Protein AF-Q9R0X9-F1 (afdb_monomer_lite)

GO terms:
  GO:0061030 epithelial cell differentiation involved in mammary gland alveolus development (P, IMP)

Foldseek 3Di:
DVLVVLVVVLVVLVVLLCCLQVPVVVQLVVQCVVVLVVHDHSDDCLVSLVSLQVSLQVLVVSLVVLVVVVVVCVVPPDDDCVVVSSVVSNVSSVVSVVCSQVRQFAWPAFWRQDADAPDWIKTKTWRSNCLNQVCQVPFWKKFKAKAFPVLVVCVVVVNPCVPDTQFDKPQGIFTWDADPVSRITMTIGGGIGTHDGHDDDDDDDDDPVPTGMGIDMDIWTAGDVNPDID

InterPro domains:
  IPR001217 Transcription factor STAT [PTHR11801] (1-230)
  IPR008967 p53-like transcription factor, DNA-binding domain superfamily [SSF49417] (98-225)
  IPR012345 STAT transcription factor, DNA-binding, N-terminal [G3DSA:2.60.40.630] (106-230)
  IPR013800 STAT transcription factor, all-alpha domain [PF01017] (1-97)
  IPR013801 STAT transcription factor, DNA-binding [PF02864] (109-228)
  IPR015988 STAT transcription factor, coiled coil [SSF47655] (1-105)

pLDDT: mean 89.66, std 8.92, range [54.59, 97.5]

Radius of gyration: 21.03 Å; chains: 1; bounding box: 58×36×61 Å

Organism: Mus musculus (NCBI:txid10090)

Sequence (230 aa):
ELAEKHQKTLQLLRKQQTIILDDELIQWKRRQQLAGNGGPPEGSLDVLQSWCEKLAEIIWQNRQQIRRAEHLCQQLPIPGPVEEMLAEVNATITDIISALVTSTFIIEKQPPQVLKTQTKFAATVRLLVGGKLNVHMNPPQVKATIISEQQAKSLLKNENTRNECSGEILNNCCVMEYHQATGTLSAHFRNMSLKRITRADRRGAESVTEEKFTVLFESQFSVGSNELVF

Secondary structure (DSSP, 8-state):
-HHHHHHHHHHHHHHHHHIIIIIIHHHHHHHHHHHTTT------SHHHHHHHHHHHHHHHHHHHHHHHHHHHHHHS---STHHHHHHHHHHHHHHHHHHHHHHTEEEEEPPPSS--TT-EEEEEEEETTTTTTTGGGSPPEEEEEEEEHHHHHHHHTT-S-TT--SEEEES-EEE-EEETTTTEEEEEEEEEEEEEE--PPP-SS--TTT--EEEEEEE--EETTTTEE-

Structure (mmCIF, N/CA/C/O backbone):
data_AF-Q9R0X9-F1
#
_entry.id   AF-Q9R0X9-F1
#
loop_
_atom_site.group_PDB
_atom_site.id
_atom_site.type_symbol
_atom_site.label_atom_id
_atom_site.label_alt_id
_atom_site.label_comp_id
_atom_site.label_asym_id
_atom_site.label_entity_id
_atom_site.label_seq_id
_atom_site.pdbx_PDB_ins_code
_atom_site.Cartn_x
_atom_site.Cartn_y
_atom_site.Cartn_z
_atom_site.occupancy
_atom_site.B_iso_or_equiv
_atom_site.auth_seq_id
_atom_site.auth_comp_id
_atom_site.auth_asym_id
_atom_site.auth_atom_id
_atom_site.pdbx_PDB_model_num
ATOM 1 N N . GLU A 1 1 ? -15.138 -2.187 31.158 1.00 86.25 1 GLU A N 1
ATOM 2 C CA . GLU A 1 1 ? -15.869 -3.137 30.288 1.00 86.25 1 GLU A CA 1
ATOM 3 C C . GLU A 1 1 ? -15.815 -2.825 28.788 1.00 86.25 1 GLU A C 1
ATOM 5 O O . GLU A 1 1 ? -15.068 -3.504 28.095 1.00 86.25 1 GLU A O 1
ATOM 10 N N . LEU A 1 2 ? -16.556 -1.844 28.238 1.00 90.44 2 LEU A N 1
ATOM 11 C CA . LEU A 1 2 ? -16.582 -1.621 26.772 1.00 90.44 2 LEU A CA 1
ATOM 12 C C . LEU A 1 2 ? -15.192 -1.290 26.193 1.00 90.44 2 LEU A C 1
ATOM 14 O O . LEU A 1 2 ? -14.781 -1.890 25.201 1.00 90.44 2 LEU A O 1
ATOM 18 N N . ALA A 1 3 ? -14.441 -0.398 26.849 1.00 88.50 3 ALA A N 1
ATOM 19 C CA . ALA A 1 3 ? -13.071 -0.056 26.453 1.00 88.50 3 ALA A CA 1
ATOM 20 C C . ALA A 1 3 ? -12.134 -1.283 26.457 1.00 88.50 3 ALA A C 1
ATOM 22 O O . ALA A 1 3 ? -11.386 -1.496 25.507 1.00 88.50 3 ALA A O 1
ATOM 23 N N . GLU A 1 4 ? -12.239 -2.159 27.459 1.00 91.00 4 GLU A N 1
ATOM 24 C CA . GLU A 1 4 ? -11.450 -3.402 27.541 1.00 91.00 4 GLU A CA 1
ATOM 25 C C . GLU A 1 4 ? -11.822 -4.389 26.424 1.00 91.00 4 GLU A C 1
ATOM 27 O O . GLU A 1 4 ? -10.960 -5.069 25.863 1.00 91.00 4 GLU A O 1
ATOM 32 N N . LYS A 1 5 ? -13.110 -4.466 26.054 1.00 94.38 5 LYS A N 1
ATOM 33 C CA . LYS A 1 5 ? -13.556 -5.275 24.908 1.00 94.38 5 LYS A CA 1
ATOM 34 C C . LYS A 1 5 ? -12.986 -4.743 23.595 1.00 94.38 5 LYS A C 1
ATOM 36 O O . LYS A 1 5 ? -12.557 -5.553 22.767 1.00 94.38 5 LYS A O 1
ATOM 41 N N . HIS A 1 6 ? -12.925 -3.423 23.415 1.00 93.75 6 HIS A N 1
ATOM 42 C CA . HIS A 1 6 ? -12.238 -2.826 22.270 1.00 93.75 6 HIS A CA 1
ATOM 43 C C . HIS A 1 6 ? -10.747 -3.145 22.283 1.00 93.75 6 HIS A C 1
ATOM 45 O O . HIS A 1 6 ? -10.240 -3.615 21.271 1.00 93.75 6 HIS A O 1
ATOM 51 N N . GLN A 1 7 ? -10.063 -3.003 23.419 1.00 92.88 7 GLN A N 1
ATOM 52 C CA . GLN A 1 7 ? -8.638 -3.324 23.533 1.00 92.88 7 GLN A CA 1
ATOM 53 C C . GLN A 1 7 ? -8.350 -4.779 23.126 1.00 92.88 7 GLN A C 1
ATOM 55 O O . GLN A 1 7 ? -7.487 -5.033 22.285 1.00 92.88 7 GLN A O 1
ATOM 60 N N . LYS A 1 8 ? -9.138 -5.741 23.625 1.00 95.19 8 LYS A N 1
ATOM 61 C CA . LYS A 1 8 ? -9.019 -7.158 23.238 1.00 95.19 8 LYS A CA 1
ATOM 62 C C . LYS A 1 8 ? -9.288 -7.385 21.746 1.00 95.19 8 LYS A C 1
ATOM 64 O O . LYS A 1 8 ? -8.604 -8.182 21.106 1.00 95.19 8 LYS A O 1
ATOM 69 N N . THR A 1 9 ? -10.275 -6.690 21.184 1.00 96.00 9 THR A N 1
ATOM 70 C CA . THR A 1 9 ? -10.601 -6.781 19.753 1.00 96.00 9 THR A CA 1
ATOM 71 C C . THR A 1 9 ? -9.467 -6.216 18.896 1.00 96.00 9 THR A C 1
ATOM 73 O O . THR A 1 9 ? -9.057 -6.860 17.934 1.00 96.00 9 THR A O 1
ATOM 76 N N . LEU A 1 10 ? -8.895 -5.071 19.276 1.00 94.75 10 LEU A N 1
ATOM 77 C CA . LEU A 1 10 ? -7.760 -4.456 18.585 1.00 94.75 10 LEU A CA 1
ATOM 78 C C . LEU A 1 10 ? -6.503 -5.325 18.629 1.00 94.75 10 LEU A C 1
ATOM 80 O O . LEU A 1 10 ? -5.799 -5.411 17.629 1.00 94.75 10 LEU A O 1
ATOM 84 N N . GLN A 1 11 ? -6.239 -6.018 19.739 1.00 95.25 11 GLN A N 1
ATOM 85 C CA . GLN A 1 11 ? -5.130 -6.976 19.826 1.00 95.25 11 GLN A CA 1
ATOM 86 C C . GLN A 1 11 ? -5.281 -8.113 18.804 1.00 95.25 11 GLN A C 1
ATOM 88 O O . GLN A 1 11 ? -4.322 -8.463 18.113 1.00 95.25 11 GLN A O 1
ATOM 93 N N . LEU A 1 12 ? -6.490 -8.667 18.671 1.00 96.50 12 LEU A N 1
ATOM 94 C CA . LEU A 1 12 ? -6.781 -9.706 17.679 1.00 96.50 12 LEU A CA 1
ATOM 95 C C . LEU A 1 12 ? -6.709 -9.164 16.247 1.00 96.50 12 LEU A C 1
ATOM 97 O O . LEU A 1 12 ? -6.144 -9.826 15.378 1.00 96.50 12 LEU A O 1
ATOM 101 N N . LEU A 1 13 ? -7.222 -7.954 16.008 1.00 95.44 13 LEU A N 1
ATOM 102 C CA . LEU A 1 13 ? -7.136 -7.293 14.704 1.00 95.44 13 LEU A CA 1
ATOM 103 C C . LEU A 1 13 ? -5.689 -7.023 14.302 1.00 95.44 13 LEU A C 1
ATOM 105 O O . LEU A 1 13 ? -5.325 -7.327 13.172 1.00 95.44 13 LEU A O 1
ATOM 109 N N . ARG A 1 14 ? -4.850 -6.535 15.222 1.00 95.50 14 ARG A N 1
ATOM 110 C CA . ARG A 1 14 ? -3.419 -6.321 14.976 1.00 95.50 14 ARG A CA 1
ATOM 111 C C . ARG A 1 14 ? -2.726 -7.634 14.619 1.00 95.50 14 ARG A C 1
ATOM 113 O O . ARG A 1 14 ? -2.000 -7.679 13.635 1.00 95.50 14 ARG A O 1
ATOM 120 N N . LYS A 1 15 ? -3.009 -8.721 15.346 1.00 95.94 15 LYS A N 1
ATOM 121 C CA . LYS A 1 15 ? -2.474 -10.050 15.011 1.00 95.94 15 LYS A CA 1
ATOM 122 C C . LYS A 1 15 ? -2.890 -10.494 13.604 1.00 95.94 15 LYS A C 1
ATOM 124 O O . LYS A 1 15 ? -2.054 -10.969 12.843 1.00 95.94 15 LYS A O 1
ATOM 129 N N . GLN A 1 16 ? -4.165 -10.334 13.255 1.00 95.81 16 GLN A N 1
ATOM 130 C CA . GLN A 1 16 ? -4.670 -10.710 11.935 1.00 95.81 16 GLN A CA 1
ATOM 131 C C . GLN A 1 16 ? -4.085 -9.831 10.819 1.00 95.81 16 GLN A C 1
ATOM 133 O O . GLN A 1 16 ? -3.781 -10.328 9.737 1.00 95.81 16 GLN A O 1
ATOM 138 N N . GLN A 1 17 ? -3.906 -8.538 11.086 1.00 95.56 17 GLN A N 1
ATOM 139 C CA . GLN A 1 17 ? -3.270 -7.594 10.178 1.00 95.56 17 GLN A CA 1
ATOM 140 C C . GLN A 1 17 ? -1.812 -7.969 9.913 1.00 95.56 17 GLN A C 1
ATOM 142 O O . GLN A 1 17 ? -1.420 -7.980 8.753 1.00 95.56 17 GLN A O 1
ATOM 147 N N . THR A 1 18 ? -1.039 -8.324 10.943 1.00 95.44 18 THR A N 1
ATOM 148 C CA . THR A 1 18 ? 0.341 -8.813 10.788 1.00 95.44 18 THR A CA 1
ATOM 149 C C . THR A 1 18 ? 0.393 -10.039 9.880 1.00 95.44 18 THR A C 1
ATOM 151 O O . THR A 1 18 ? 1.151 -10.043 8.923 1.00 95.44 18 THR A O 1
ATOM 154 N N . ILE A 1 19 ? -0.473 -11.036 10.087 1.00 96.62 19 ILE A N 1
ATOM 155 C CA . ILE A 1 19 ? -0.508 -12.228 9.217 1.00 96.62 19 ILE A CA 1
ATOM 156 C C . ILE A 1 19 ? -0.795 -11.838 7.756 1.00 96.62 19 ILE A C 1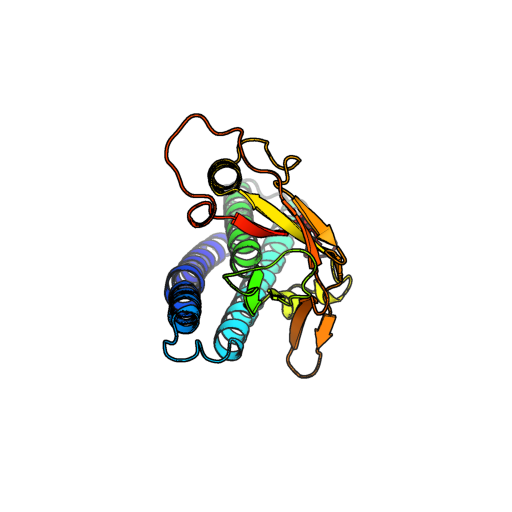
ATOM 158 O O . ILE A 1 19 ? -0.132 -12.296 6.830 1.00 96.62 19 ILE A O 1
ATOM 162 N N . ILE A 1 20 ? -1.775 -10.962 7.517 1.00 96.00 20 ILE A N 1
ATOM 163 C CA . ILE A 1 20 ? -2.153 -10.587 6.147 1.00 96.00 20 ILE A CA 1
ATOM 164 C C . ILE A 1 20 ? -1.086 -9.710 5.472 1.00 96.00 20 ILE A C 1
ATOM 166 O O . ILE A 1 20 ? -0.796 -9.901 4.291 1.00 96.00 20 ILE A O 1
ATOM 170 N N . LEU A 1 21 ? -0.517 -8.735 6.184 1.00 95.38 21 LEU A N 1
ATOM 171 C CA . LEU A 1 21 ? 0.402 -7.751 5.606 1.00 95.38 21 LEU A CA 1
ATOM 172 C C . LEU A 1 21 ? 1.859 -8.217 5.597 1.00 95.38 21 LEU A C 1
ATOM 174 O O . LEU A 1 21 ? 2.548 -7.981 4.605 1.00 95.38 21 LEU A O 1
ATOM 178 N N . ASP A 1 22 ? 2.312 -8.880 6.658 1.00 94.56 22 ASP A N 1
ATOM 179 C CA . ASP A 1 22 ? 3.723 -9.225 6.851 1.00 94.56 22 ASP A CA 1
ATOM 180 C C . ASP A 1 22 ? 4.046 -10.647 6.371 1.00 94.56 22 ASP A C 1
ATOM 182 O O . ASP A 1 22 ? 5.181 -10.897 5.966 1.00 94.56 22 ASP A O 1
ATOM 186 N N . ASP A 1 23 ? 3.055 -11.548 6.304 1.00 94.69 23 ASP A N 1
ATOM 187 C CA . ASP A 1 23 ? 3.236 -12.884 5.722 1.00 94.69 23 ASP A CA 1
ATOM 188 C C . ASP A 1 23 ? 2.655 -12.954 4.303 1.00 94.69 23 ASP A C 1
ATOM 190 O O . ASP A 1 23 ? 3.396 -13.029 3.322 1.00 94.69 23 ASP A O 1
ATOM 194 N N . GLU A 1 24 ? 1.329 -12.898 4.159 1.00 96.56 24 GLU A N 1
ATOM 195 C CA . GLU A 1 24 ? 0.645 -13.203 2.891 1.00 96.56 24 GLU A CA 1
ATOM 196 C C . GLU A 1 24 ? 0.969 -12.194 1.777 1.00 96.56 24 GLU A C 1
ATOM 198 O O . GLU A 1 24 ? 1.308 -12.564 0.644 1.00 96.56 24 GLU A O 1
ATOM 203 N N . LEU A 1 25 ? 0.925 -10.897 2.093 1.00 96.25 25 LEU A N 1
ATOM 204 C CA . LEU A 1 25 ? 1.258 -9.849 1.133 1.00 96.25 25 LEU A CA 1
ATOM 205 C C . LEU A 1 25 ? 2.754 -9.851 0.781 1.00 96.25 25 LEU A C 1
ATOM 207 O O . LEU A 1 25 ? 3.105 -9.639 -0.384 1.00 96.25 25 LEU A O 1
ATOM 211 N N . ILE A 1 26 ? 3.645 -10.128 1.738 1.00 96.25 26 ILE A N 1
ATOM 212 C CA . ILE A 1 26 ? 5.085 -10.257 1.466 1.00 96.25 26 ILE A CA 1
ATOM 213 C C . ILE A 1 26 ? 5.367 -11.475 0.587 1.00 96.25 26 ILE A C 1
ATOM 215 O O . ILE A 1 26 ? 6.142 -11.373 -0.367 1.00 96.25 26 ILE A O 1
ATOM 219 N N . GLN A 1 27 ? 4.700 -12.604 0.829 1.00 96.50 27 GLN A N 1
ATOM 220 C CA . GLN A 1 27 ? 4.798 -13.786 -0.027 1.00 96.50 27 GLN A CA 1
ATOM 221 C C . GLN A 1 27 ? 4.317 -13.498 -1.452 1.00 96.50 27 GLN A C 1
ATOM 223 O O . GLN A 1 27 ? 4.956 -13.924 -2.417 1.00 96.50 27 GLN A O 1
ATOM 228 N N . TRP A 1 28 ? 3.219 -12.755 -1.621 1.00 96.88 28 TRP A N 1
ATOM 229 C CA . TRP A 1 28 ? 2.768 -12.320 -2.946 1.00 96.88 28 TRP A CA 1
ATOM 230 C C . TRP A 1 28 ? 3.795 -11.402 -3.630 1.00 96.88 28 TRP A C 1
ATOM 232 O O . TRP A 1 28 ? 4.190 -11.672 -4.766 1.00 96.88 28 TRP A O 1
ATOM 242 N N . LYS A 1 29 ? 4.337 -10.399 -2.922 1.00 96.25 29 LYS A N 1
ATOM 243 C CA . LYS A 1 29 ? 5.408 -9.522 -3.443 1.00 96.25 29 LYS A CA 1
ATOM 244 C C . LYS A 1 29 ? 6.659 -10.317 -3.834 1.00 96.25 29 LYS A C 1
ATOM 246 O O . LYS A 1 29 ? 7.278 -10.045 -4.862 1.00 96.25 29 LYS A O 1
ATOM 251 N N . ARG A 1 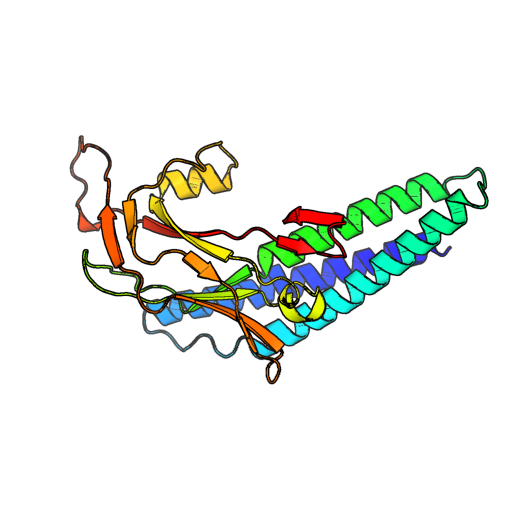30 ? 7.023 -11.339 -3.052 1.00 96.38 30 ARG A N 1
ATOM 252 C CA . ARG A 1 30 ? 8.150 -12.228 -3.362 1.00 96.38 30 ARG A CA 1
ATOM 253 C C . ARG A 1 30 ? 7.890 -13.056 -4.618 1.00 96.38 30 ARG A C 1
ATOM 255 O O . ARG A 1 30 ? 8.801 -13.200 -5.431 1.00 96.38 30 ARG A O 1
ATOM 262 N N . ARG A 1 31 ? 6.670 -13.565 -4.812 1.00 96.38 31 ARG A N 1
ATOM 263 C CA . ARG A 1 31 ? 6.285 -14.249 -6.057 1.00 96.38 31 ARG A CA 1
ATOM 264 C C . ARG A 1 31 ? 6.376 -13.312 -7.262 1.00 96.38 31 ARG A C 1
ATOM 266 O O . ARG A 1 31 ? 6.991 -13.699 -8.248 1.00 96.38 31 ARG A O 1
ATOM 273 N N . GLN A 1 32 ? 5.896 -12.070 -7.149 1.00 96.38 32 GLN A N 1
ATOM 274 C CA . GLN A 1 32 ? 6.029 -11.053 -8.204 1.00 96.38 32 GLN A CA 1
ATOM 275 C C . GLN A 1 32 ? 7.502 -10.777 -8.554 1.00 96.38 32 GLN A C 1
ATOM 277 O O . GLN A 1 32 ? 7.871 -10.690 -9.725 1.00 96.38 32 GLN A O 1
ATOM 282 N N . GLN A 1 33 ? 8.378 -10.703 -7.548 1.00 94.81 33 GLN A N 1
ATOM 283 C CA . GLN A 1 33 ? 9.815 -10.541 -7.771 1.00 94.81 33 GLN A CA 1
ATOM 284 C C . GLN A 1 33 ? 10.423 -11.727 -8.540 1.00 94.81 33 GLN A C 1
ATOM 286 O O . GLN A 1 33 ? 11.240 -11.520 -9.435 1.00 94.81 33 GLN A O 1
ATOM 291 N N . LEU A 1 34 ? 10.037 -12.962 -8.203 1.00 95.69 34 LEU A N 1
ATOM 292 C CA . LEU A 1 34 ? 10.512 -14.167 -8.891 1.00 95.69 34 LEU A CA 1
ATOM 293 C C . LEU A 1 34 ? 9.940 -14.286 -10.311 1.00 95.69 34 LEU A C 1
ATOM 295 O O . LEU A 1 34 ? 10.668 -14.697 -11.214 1.00 95.69 34 LEU A O 1
ATOM 299 N N . ALA A 1 35 ? 8.686 -13.880 -10.530 1.00 94.62 35 ALA A N 1
ATOM 300 C CA . ALA A 1 35 ? 8.066 -13.808 -11.854 1.00 94.62 35 ALA A CA 1
ATOM 301 C C . ALA A 1 35 ? 8.842 -12.868 -12.793 1.00 94.62 35 ALA A C 1
ATOM 303 O O . ALA A 1 35 ? 9.043 -13.187 -13.963 1.00 94.62 35 ALA A O 1
ATOM 304 N N . GLY A 1 36 ? 9.388 -11.766 -12.260 1.00 91.25 36 GLY A N 1
ATOM 305 C CA . GLY A 1 36 ? 10.291 -10.872 -12.995 1.00 91.25 36 GLY A CA 1
ATOM 306 C C . GLY A 1 36 ? 11.561 -11.552 -13.529 1.00 91.25 36 GLY A C 1
ATOM 307 O O . GLY A 1 36 ? 12.110 -11.108 -14.532 1.00 91.25 36 GLY A O 1
ATOM 308 N N . ASN A 1 37 ? 11.981 -12.663 -12.916 1.00 93.62 37 ASN A N 1
ATOM 309 C CA . ASN A 1 37 ? 13.120 -13.479 -13.350 1.00 93.62 37 ASN A CA 1
ATOM 310 C C . ASN A 1 37 ? 12.697 -14.693 -14.206 1.00 93.62 37 ASN A C 1
ATOM 312 O O . ASN A 1 37 ? 13.494 -15.609 -14.401 1.00 93.62 37 ASN A O 1
ATOM 316 N N . GLY A 1 38 ? 11.446 -14.742 -14.679 1.00 93.19 38 GLY A N 1
ATOM 317 C CA . GLY A 1 38 ? 10.896 -15.878 -15.429 1.00 93.19 38 GLY A CA 1
ATOM 318 C C . GLY A 1 38 ? 10.340 -17.010 -14.558 1.00 93.19 38 GLY A C 1
ATOM 319 O O . GLY A 1 38 ? 10.107 -18.107 -15.060 1.00 93.19 38 GLY A O 1
ATOM 320 N N . GLY A 1 39 ? 10.139 -16.767 -13.259 1.00 94.00 39 GLY A N 1
ATOM 321 C CA . GLY A 1 39 ? 9.433 -17.681 -12.363 1.00 94.00 39 GLY A CA 1
ATOM 322 C C . GLY A 1 39 ? 7.925 -17.778 -12.657 1.00 94.00 39 GLY A C 1
ATOM 323 O O . GLY A 1 39 ? 7.421 -17.143 -13.586 1.00 94.00 39 GLY A O 1
ATOM 324 N N . PRO A 1 40 ? 7.176 -18.561 -11.862 1.00 94.69 40 PRO A N 1
ATOM 325 C CA . PRO A 1 40 ? 5.730 -18.660 -12.020 1.00 94.69 40 PRO A CA 1
ATOM 326 C C . PRO A 1 40 ? 5.049 -17.303 -11.754 1.00 94.69 40 PRO A C 1
ATOM 328 O O . PRO A 1 40 ? 5.532 -16.550 -10.903 1.00 94.69 40 PRO A O 1
ATOM 331 N N . PRO A 1 41 ? 3.918 -17.003 -12.421 1.00 90.69 41 PRO A N 1
ATOM 332 C CA . PRO A 1 41 ? 3.148 -15.788 -12.162 1.00 90.69 41 PRO A CA 1
ATOM 333 C C . PRO A 1 41 ? 2.719 -15.662 -10.694 1.00 90.69 41 PRO A C 1
ATOM 335 O O . PRO A 1 41 ? 2.405 -16.652 -10.031 1.00 90.69 41 PRO A O 1
ATOM 338 N N . GLU A 1 42 ? 2.642 -14.429 -10.201 1.00 89.25 42 GLU A N 1
ATOM 339 C CA . GLU A 1 42 ? 2.296 -14.083 -8.818 1.00 89.25 42 GLU A CA 1
ATOM 340 C C . GLU A 1 42 ? 0.872 -14.478 -8.399 1.00 89.25 42 GLU A C 1
ATOM 342 O O . GLU A 1 42 ? 0.609 -14.702 -7.213 1.00 89.25 42 GLU A O 1
ATOM 347 N N . GLY A 1 43 ? -0.028 -14.633 -9.373 1.00 91.25 43 GLY A N 1
ATOM 348 C CA . GLY A 1 43 ? -1.446 -14.910 -9.159 1.00 91.25 43 GLY A CA 1
ATOM 349 C C . GLY A 1 43 ? -2.266 -13.649 -8.869 1.00 91.25 43 GLY A C 1
ATOM 350 O O . GLY A 1 43 ? -1.728 -12.551 -8.727 1.00 91.25 43 GLY A O 1
ATOM 351 N N . SER A 1 44 ? -3.591 -13.809 -8.796 1.00 91.69 44 SER A N 1
ATOM 352 C CA . SER A 1 44 ? -4.507 -12.681 -8.579 1.00 91.69 44 SER A CA 1
ATOM 353 C C . SER A 1 44 ? -4.389 -12.091 -7.166 1.00 91.69 44 SER A C 1
ATOM 355 O O . SER A 1 44 ? -4.278 -12.820 -6.178 1.00 91.69 44 SER A O 1
ATOM 357 N N . LEU A 1 45 ? -4.488 -10.760 -7.081 1.00 94.19 45 LEU A N 1
ATOM 358 C CA . LEU A 1 45 ? -4.604 -10.000 -5.835 1.00 94.19 45 LEU A CA 1
ATOM 359 C C . LEU A 1 45 ? -6.008 -10.044 -5.217 1.00 94.19 45 LEU A C 1
ATOM 361 O O . LEU A 1 45 ? -6.177 -9.563 -4.102 1.00 94.19 45 LEU A O 1
ATOM 365 N N . ASP A 1 46 ? -7.015 -10.599 -5.892 1.00 93.31 46 ASP A N 1
ATOM 366 C CA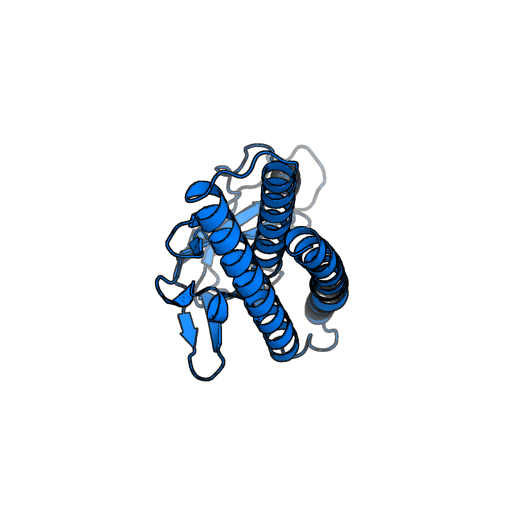 . ASP A 1 46 ? -8.417 -10.465 -5.466 1.00 93.31 46 ASP A CA 1
ATOM 367 C C . ASP A 1 46 ? -8.694 -11.111 -4.100 1.00 93.31 46 ASP A C 1
ATOM 369 O O . ASP A 1 46 ? -9.465 -10.581 -3.299 1.00 93.31 46 ASP A O 1
ATOM 373 N N . VAL A 1 47 ? -8.010 -12.217 -3.784 1.00 94.69 47 VAL A N 1
ATOM 374 C CA . VAL A 1 47 ? -8.107 -12.858 -2.463 1.00 94.69 47 VAL A CA 1
ATOM 375 C C . VAL A 1 47 ? -7.542 -11.938 -1.378 1.00 94.69 47 VAL A C 1
ATOM 377 O O . VAL A 1 47 ? -8.232 -11.668 -0.393 1.00 94.69 47 VAL A O 1
ATOM 380 N N . LEU A 1 48 ? -6.337 -11.396 -1.588 1.00 95.69 48 LEU A N 1
ATOM 381 C CA . LEU A 1 48 ? -5.707 -10.436 -0.676 1.00 95.69 48 LEU A CA 1
ATOM 382 C C . LEU A 1 48 ? -6.546 -9.165 -0.533 1.00 95.69 48 LEU A C 1
ATOM 384 O O . LEU A 1 48 ? -6.740 -8.692 0.584 1.00 95.69 48 LEU A O 1
ATOM 388 N N . GLN A 1 49 ? -7.105 -8.652 -1.632 1.00 94.81 49 GLN A N 1
ATOM 389 C CA . GLN A 1 49 ? -8.024 -7.520 -1.587 1.00 94.81 49 GLN A CA 1
ATOM 390 C C . GLN A 1 49 ? -9.223 -7.835 -0.699 1.00 94.81 49 GLN A C 1
ATOM 392 O O . GLN A 1 49 ? -9.520 -7.053 0.196 1.00 94.81 49 GLN A O 1
ATOM 397 N N . SER A 1 50 ? -9.868 -8.991 -0.874 1.00 95.75 50 SER A N 1
ATOM 398 C CA . SER A 1 50 ? -11.025 -9.357 -0.052 1.00 95.75 50 SER A CA 1
ATOM 399 C C . SER A 1 50 ? -10.690 -9.412 1.446 1.00 95.75 50 SER A C 1
ATOM 401 O O . SER A 1 50 ? -11.511 -9.039 2.287 1.00 95.75 50 SER A O 1
ATOM 403 N N . TRP A 1 51 ? -9.475 -9.842 1.801 1.00 96.19 51 TRP A N 1
ATOM 404 C CA . TRP A 1 51 ? -8.998 -9.866 3.182 1.00 96.19 51 TRP A CA 1
ATOM 405 C C . TRP A 1 51 ? -8.716 -8.459 3.713 1.00 96.19 51 TRP A C 1
ATOM 407 O O . TRP A 1 51 ? -9.172 -8.122 4.806 1.00 96.19 51 TRP A O 1
ATOM 417 N N . CYS A 1 52 ? -8.026 -7.621 2.935 1.00 96.19 52 CYS A N 1
ATOM 418 C CA . CYS A 1 52 ? -7.747 -6.229 3.284 1.00 96.19 52 CYS A CA 1
ATOM 419 C C . CYS A 1 52 ? -9.030 -5.394 3.407 1.00 96.19 52 CYS A C 1
ATOM 421 O O . CYS A 1 52 ? -9.146 -4.601 4.335 1.00 96.19 52 CYS A O 1
ATOM 423 N N . GLU A 1 53 ? -10.010 -5.592 2.526 1.00 94.38 53 GLU A N 1
ATOM 424 C CA . GLU A 1 53 ? -11.314 -4.927 2.579 1.00 94.38 53 GLU A CA 1
ATOM 425 C C . GLU A 1 53 ? -12.104 -5.317 3.828 1.00 94.38 53 GLU A C 1
ATOM 427 O O . GLU A 1 53 ? -12.622 -4.440 4.519 1.00 94.38 53 GLU A O 1
ATOM 432 N N . LYS A 1 54 ? -12.163 -6.614 4.159 1.00 95.50 54 LYS A N 1
ATOM 433 C CA . LYS A 1 54 ? -12.814 -7.086 5.392 1.00 95.50 54 LYS A CA 1
ATOM 434 C C . LYS A 1 54 ? -12.118 -6.549 6.640 1.00 95.50 54 LYS A C 1
ATOM 436 O O . LYS A 1 54 ? -12.793 -6.121 7.572 1.00 95.50 54 LYS A O 1
ATOM 441 N N . LEU A 1 55 ? -10.782 -6.539 6.657 1.00 95.38 55 LEU A N 1
ATOM 442 C CA . LEU A 1 55 ? -10.016 -5.922 7.741 1.00 95.38 55 LEU A CA 1
ATOM 443 C C . LEU A 1 55 ? -10.333 -4.431 7.867 1.00 95.38 55 LEU A C 1
ATOM 445 O O . LEU A 1 55 ? -10.653 -3.976 8.962 1.00 95.38 55 LEU A O 1
ATOM 449 N N . ALA A 1 56 ? -10.282 -3.686 6.760 1.00 94.62 56 ALA A N 1
ATOM 450 C CA . ALA A 1 56 ? -10.572 -2.257 6.736 1.00 94.62 56 ALA A CA 1
ATOM 451 C C . ALA A 1 56 ? -11.986 -1.965 7.251 1.00 94.62 56 ALA A C 1
ATOM 453 O O . ALA A 1 56 ? -12.160 -1.064 8.064 1.00 94.62 56 ALA A O 1
ATOM 454 N N . GLU A 1 57 ? -12.978 -2.756 6.839 1.00 94.12 57 GLU A N 1
ATOM 455 C CA . GLU A 1 57 ? -14.361 -2.623 7.295 1.00 94.12 57 GLU A CA 1
ATOM 456 C C . GLU A 1 57 ? -14.490 -2.832 8.813 1.00 94.12 57 GLU A C 1
ATOM 458 O O . GLU A 1 57 ? -15.057 -1.981 9.500 1.00 94.12 57 GLU A O 1
ATOM 463 N N . ILE A 1 58 ? -13.907 -3.904 9.361 1.00 95.44 58 ILE A N 1
ATOM 464 C CA . ILE A 1 58 ? -13.978 -4.196 10.803 1.00 95.44 58 ILE A CA 1
ATOM 465 C C . ILE A 1 58 ? -13.217 -3.144 11.622 1.00 95.44 58 ILE A C 1
ATOM 467 O O . ILE A 1 58 ? -13.707 -2.688 12.660 1.00 95.44 58 ILE A O 1
ATOM 471 N N . ILE A 1 59 ? -12.029 -2.735 11.169 1.00 94.38 59 ILE A N 1
ATOM 472 C CA . ILE A 1 59 ? -11.230 -1.688 11.819 1.00 94.38 59 ILE A CA 1
ATOM 473 C C . ILE A 1 59 ? -12.004 -0.365 11.810 1.00 94.38 59 ILE A C 1
ATOM 475 O O . ILE A 1 59 ? -12.114 0.297 12.842 1.00 94.38 59 ILE A O 1
ATOM 479 N N . TRP A 1 60 ? -12.601 0.006 10.677 1.00 92.56 60 TRP A N 1
ATOM 480 C CA . TRP A 1 60 ? -13.344 1.256 10.557 1.00 92.56 60 TRP A CA 1
ATOM 481 C C . TRP A 1 60 ? -14.600 1.277 11.436 1.00 92.56 60 TRP A C 1
ATOM 483 O O . TRP A 1 60 ? -14.863 2.268 12.119 1.00 92.56 60 TRP A O 1
ATOM 493 N N . GLN A 1 61 ? -15.336 0.165 11.502 1.00 93.94 61 GLN A N 1
ATOM 494 C CA . GLN A 1 61 ? -16.473 0.016 12.414 1.00 93.94 61 GLN A CA 1
ATOM 495 C C . GLN A 1 61 ? -16.053 0.171 13.881 1.00 93.94 61 GLN A C 1
ATOM 497 O O . GLN A 1 61 ? -16.716 0.884 14.636 1.00 93.94 61 GLN A O 1
ATOM 502 N N . ASN A 1 62 ? -14.931 -0.434 14.287 1.00 94.81 62 ASN A N 1
ATOM 503 C CA . ASN A 1 62 ? -14.402 -0.265 15.642 1.00 94.81 62 ASN A CA 1
ATOM 504 C C . ASN A 1 62 ? -14.029 1.199 15.917 1.00 94.81 62 ASN A C 1
ATOM 506 O O . ASN A 1 62 ? -14.362 1.714 16.982 1.00 94.81 62 ASN A O 1
ATOM 510 N N . ARG A 1 63 ? -13.426 1.904 14.949 1.00 93.19 63 ARG A N 1
ATOM 511 C CA . ARG A 1 63 ? -13.107 3.336 15.086 1.00 93.19 63 ARG A CA 1
ATOM 512 C C . ARG A 1 63 ? -14.358 4.165 15.332 1.00 93.19 63 ARG A C 1
ATOM 514 O O . ARG A 1 63 ? -14.371 4.993 16.237 1.00 93.19 63 ARG A O 1
ATOM 521 N N . GLN A 1 64 ? -15.418 3.927 14.563 1.00 92.62 64 GLN A N 1
ATOM 522 C CA . GLN A 1 64 ? -16.689 4.627 14.745 1.00 92.62 64 GLN A CA 1
ATOM 523 C C . GLN A 1 64 ? -17.314 4.341 16.115 1.00 92.62 64 GLN A C 1
ATOM 525 O O . GLN A 1 64 ? -17.858 5.249 16.739 1.00 92.62 64 GLN A O 1
ATOM 530 N N . GLN A 1 65 ? -17.223 3.105 16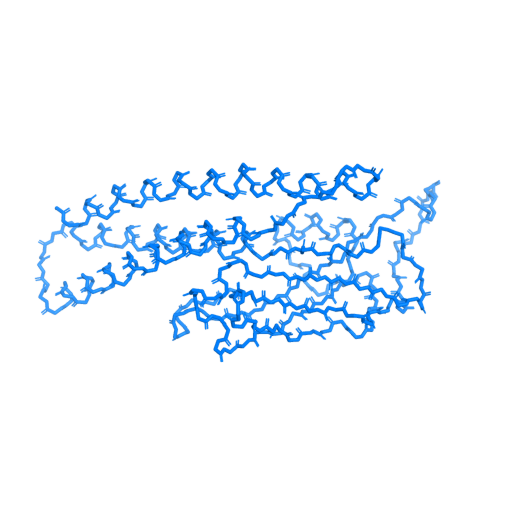.611 1.00 93.88 65 GLN A N 1
ATOM 531 C CA . GLN A 1 65 ? -17.704 2.750 17.950 1.00 93.88 65 GLN A CA 1
ATOM 532 C C . GLN A 1 65 ? -16.915 3.477 19.048 1.00 93.88 65 GLN A C 1
ATOM 534 O O . GLN A 1 65 ? -17.531 4.079 19.927 1.00 93.88 65 GLN A O 1
ATOM 539 N N . ILE A 1 66 ? -15.581 3.511 18.948 1.00 92.69 66 ILE A N 1
ATOM 540 C CA . ILE A 1 66 ? -14.707 4.238 19.883 1.00 92.69 66 ILE A CA 1
ATOM 541 C C . ILE A 1 66 ? -15.026 5.738 19.862 1.00 92.69 66 ILE A C 1
ATOM 543 O O . ILE A 1 66 ? -15.258 6.321 20.914 1.00 92.69 66 ILE A O 1
ATOM 547 N N . ARG A 1 67 ? -15.150 6.353 18.677 1.00 91.12 67 ARG A N 1
ATOM 548 C CA . ARG A 1 67 ? -15.543 7.769 18.529 1.00 91.12 67 ARG A CA 1
ATOM 549 C C . ARG A 1 67 ? -16.894 8.082 19.171 1.00 91.12 67 ARG A C 1
ATOM 551 O O . ARG A 1 67 ? -17.061 9.125 19.797 1.00 91.12 67 ARG A O 1
ATOM 558 N N . ARG A 1 68 ? -17.876 7.187 19.026 1.00 92.44 68 ARG A N 1
ATOM 559 C CA . ARG A 1 68 ? -19.189 7.349 19.670 1.00 92.44 68 ARG A CA 1
ATOM 560 C C . ARG A 1 68 ? -19.084 7.240 21.190 1.00 92.44 68 ARG A C 1
ATOM 562 O O . ARG A 1 68 ? -19.756 8.001 21.878 1.00 92.44 68 ARG A O 1
ATOM 569 N N . ALA A 1 69 ? -18.242 6.343 21.703 1.00 91.31 69 ALA A N 1
ATOM 570 C CA . ALA A 1 69 ? -17.968 6.248 23.134 1.00 91.31 69 ALA A CA 1
ATOM 571 C C . ALA A 1 69 ? -17.283 7.520 23.666 1.00 91.31 69 ALA A C 1
ATOM 573 O O . ALA A 1 69 ? -17.742 8.065 24.664 1.00 91.31 69 ALA A O 1
ATOM 574 N N . GLU A 1 70 ? -16.274 8.050 22.961 1.00 89.50 70 GLU A N 1
ATOM 575 C CA . GLU A 1 70 ? -15.633 9.335 23.291 1.00 89.50 70 GLU A CA 1
ATOM 576 C C . GLU A 1 70 ? -16.662 10.471 23.364 1.00 89.50 70 GLU A C 1
ATOM 578 O O . GLU A 1 70 ? -16.690 11.228 24.332 1.00 89.50 70 GLU A O 1
ATOM 583 N N . HIS A 1 71 ? -17.552 10.565 22.372 1.00 91.06 71 HIS A N 1
ATOM 584 C CA . HIS A 1 71 ? -18.586 11.597 22.344 1.00 91.06 71 HIS A CA 1
ATOM 585 C C . HIS A 1 71 ? -19.558 11.496 23.531 1.00 91.06 71 HIS A C 1
ATOM 587 O O . HIS A 1 71 ? -19.913 12.512 24.124 1.00 91.06 71 HIS A O 1
ATOM 593 N N . LEU A 1 72 ? -19.968 10.282 23.910 1.00 90.56 72 LEU A N 1
ATOM 594 C CA . LEU A 1 72 ? -20.837 10.063 25.070 1.00 90.56 72 LEU A CA 1
ATOM 595 C C . LEU A 1 72 ? -20.142 10.436 26.386 1.00 90.56 72 LEU A C 1
ATOM 597 O O . LEU A 1 72 ? -20.761 11.077 27.233 1.00 90.56 72 LEU A O 1
ATOM 601 N N . CYS A 1 73 ? -18.860 10.096 26.539 1.00 87.94 73 CYS A N 1
ATOM 602 C CA . CYS A 1 73 ? -18.066 10.494 27.704 1.00 87.94 73 CYS A CA 1
ATOM 603 C C . CYS A 1 73 ? -17.899 12.019 27.802 1.00 87.94 73 CYS A C 1
ATOM 605 O O . CYS A 1 73 ? -17.913 12.559 28.901 1.00 87.94 73 CYS A O 1
ATOM 607 N N . GLN A 1 74 ? -17.808 12.732 26.675 1.00 87.44 74 GLN A N 1
ATOM 608 C CA . GLN A 1 74 ? -17.773 14.201 26.674 1.00 87.44 74 GLN A CA 1
ATOM 609 C C . GLN A 1 74 ? -19.115 14.827 27.080 1.00 87.44 74 GLN A C 1
ATOM 611 O O . GLN A 1 74 ? -19.133 15.859 27.747 1.00 87.44 74 GLN A O 1
ATOM 616 N N . GLN A 1 75 ? -20.239 14.223 26.681 1.00 91.44 75 GLN A N 1
ATOM 617 C CA . GLN A 1 75 ? -21.576 14.700 27.059 1.00 91.44 75 GLN A CA 1
ATOM 618 C C . GLN A 1 75 ? -21.897 14.449 28.537 1.00 91.44 75 GLN A C 1
ATOM 620 O O . GLN A 1 75 ? -22.605 15.241 29.158 1.00 91.44 75 GLN A O 1
ATOM 625 N N . LEU A 1 76 ? -21.387 13.350 29.096 1.00 88.75 76 LEU A N 1
ATOM 626 C CA . LEU A 1 76 ? -21.539 12.975 30.499 1.00 88.75 76 LEU A CA 1
ATOM 627 C C . LEU A 1 76 ? -20.160 12.640 31.083 1.00 88.75 76 LEU A C 1
ATOM 629 O O . LEU A 1 76 ? -19.783 11.466 31.101 1.00 88.75 76 LEU A O 1
ATOM 633 N N . PRO A 1 77 ? -19.409 13.650 31.566 1.00 83.00 77 PRO A N 1
ATOM 634 C CA . PRO A 1 77 ? -18.089 13.437 32.142 1.00 83.00 77 PRO A CA 1
ATOM 635 C C . PRO A 1 77 ? -18.195 12.604 33.419 1.00 83.00 77 PRO A C 1
ATOM 637 O O . PRO A 1 77 ? -18.734 13.054 34.433 1.00 83.00 77 PRO A O 1
ATOM 640 N N . ILE A 1 78 ? -17.687 11.375 33.367 1.00 80.38 78 ILE A N 1
ATOM 641 C CA . ILE A 1 78 ? -17.591 10.483 34.522 1.00 80.38 78 ILE A CA 1
ATOM 642 C C . ILE A 1 78 ? -16.110 10.414 34.907 1.00 80.38 78 ILE A C 1
ATOM 644 O O . ILE A 1 78 ? -15.327 9.849 34.141 1.00 80.38 78 ILE A O 1
ATOM 648 N N . PRO A 1 79 ? -15.706 10.954 36.072 1.00 79.06 79 PRO A N 1
ATOM 649 C CA . PRO A 1 79 ? -14.332 10.839 36.545 1.00 79.06 79 PRO A CA 1
ATOM 650 C C . PRO A 1 79 ? -13.905 9.370 36.639 1.00 79.06 79 PRO A C 1
ATOM 652 O O . PRO A 1 79 ? -14.596 8.556 37.254 1.00 79.06 79 PRO A O 1
ATOM 655 N N . GLY A 1 80 ? -12.765 9.022 36.043 1.00 81.69 80 GLY A N 1
ATOM 656 C CA . GLY A 1 80 ? -12.236 7.662 36.086 1.00 81.69 80 GLY A CA 1
ATOM 657 C C . GLY A 1 80 ? -11.233 7.364 34.969 1.00 81.69 80 GLY A C 1
ATOM 658 O O . GLY A 1 80 ? -10.973 8.219 34.127 1.00 81.69 80 GLY A O 1
ATOM 659 N N . PRO A 1 81 ? -10.701 6.130 34.914 1.00 86.81 81 PRO A N 1
ATOM 660 C CA . PRO A 1 81 ? -9.656 5.742 33.959 1.00 86.81 81 PRO A CA 1
ATOM 661 C C . PRO A 1 81 ? -10.154 5.629 32.507 1.00 86.81 81 PRO A C 1
ATOM 663 O O . PRO A 1 81 ? -9.379 5.338 31.602 1.00 86.81 81 PRO A O 1
ATOM 666 N N . VAL A 1 82 ? -11.455 5.821 32.262 1.00 84.94 82 VAL A N 1
ATOM 667 C CA . VAL A 1 82 ? -12.077 5.601 30.950 1.00 84.94 82 VAL A CA 1
ATOM 668 C C . VAL A 1 82 ? -11.528 6.535 29.872 1.00 84.94 82 VAL A C 1
ATOM 670 O O . VAL A 1 82 ? -11.392 6.109 28.728 1.00 84.94 82 VAL A O 1
ATOM 673 N N . GLU A 1 83 ? -11.175 7.773 30.225 1.00 84.75 83 GLU A N 1
ATOM 674 C CA . GLU A 1 83 ? -10.625 8.746 29.275 1.00 84.75 83 GLU A CA 1
ATOM 675 C C . GLU A 1 83 ? -9.247 8.312 28.766 1.00 84.75 83 GLU A C 1
ATOM 677 O O . GLU A 1 83 ? -9.022 8.279 27.555 1.00 84.75 83 GLU A O 1
ATOM 682 N N . GLU A 1 84 ? -8.357 7.893 29.670 1.00 87.75 84 GLU A N 1
ATOM 683 C CA . GLU A 1 84 ? -7.027 7.378 29.320 1.00 87.75 84 GLU A CA 1
ATOM 684 C C . GLU A 1 84 ? -7.130 6.105 28.471 1.00 87.75 84 GLU A C 1
ATOM 686 O O . GLU A 1 84 ? -6.470 5.987 27.438 1.00 87.75 84 GLU A O 1
ATOM 691 N N . MET A 1 85 ? -8.022 5.181 28.848 1.00 89.44 85 MET A N 1
ATOM 692 C CA . MET A 1 85 ? -8.238 3.944 28.095 1.00 89.44 85 MET A CA 1
ATOM 693 C C . MET A 1 85 ? -8.780 4.205 26.686 1.00 89.44 85 MET A C 1
ATOM 695 O O . MET A 1 85 ? -8.348 3.560 25.731 1.00 89.44 85 MET A O 1
ATOM 699 N N . LEU A 1 86 ? -9.731 5.132 26.529 1.00 88.88 86 LEU A N 1
ATOM 700 C CA . LEU A 1 86 ? -10.258 5.493 25.211 1.00 88.88 86 LEU A CA 1
ATOM 701 C C . LEU A 1 86 ? -9.186 6.166 24.351 1.00 88.88 86 LEU A C 1
ATOM 703 O O . LEU A 1 86 ? -9.072 5.821 23.174 1.00 88.88 86 LEU A O 1
ATOM 707 N N . ALA A 1 87 ? -8.363 7.042 24.932 1.00 90.31 87 ALA A N 1
ATOM 708 C CA . ALA A 1 87 ? -7.249 7.671 24.229 1.00 90.31 87 ALA A CA 1
ATOM 709 C C . ALA A 1 87 ? -6.217 6.636 23.739 1.00 90.31 87 ALA A C 1
ATOM 711 O O . ALA A 1 87 ? -5.817 6.678 22.575 1.00 90.31 87 ALA A O 1
ATOM 712 N N . GLU A 1 88 ? -5.840 5.662 24.574 1.00 92.62 88 GLU A N 1
ATOM 713 C CA . GLU A 1 88 ? -4.920 4.574 24.200 1.00 92.62 88 GLU A CA 1
ATOM 714 C C . GLU A 1 88 ? -5.496 3.697 23.074 1.00 92.62 88 GLU A C 1
ATOM 716 O O . GLU A 1 88 ? -4.821 3.379 22.086 1.00 92.62 88 GLU A O 1
ATOM 721 N N . VAL A 1 89 ? -6.772 3.323 23.193 1.00 93.38 89 VAL A N 1
ATOM 722 C CA . VAL A 1 89 ? -7.488 2.516 22.197 1.00 93.38 89 VAL A CA 1
ATOM 723 C C . VAL A 1 89 ? -7.619 3.281 20.870 1.00 93.38 89 VAL A C 1
ATOM 725 O O . VAL A 1 89 ? -7.449 2.689 19.799 1.00 93.38 89 VAL A O 1
ATOM 728 N N . ASN A 1 90 ? -7.852 4.596 20.913 1.00 92.31 90 ASN A N 1
ATOM 729 C CA . ASN A 1 90 ? -7.945 5.443 19.724 1.00 92.31 90 ASN A CA 1
ATOM 730 C C . ASN A 1 90 ? -6.573 5.694 19.059 1.00 92.31 90 ASN A C 1
ATOM 732 O O . ASN A 1 90 ? -6.466 5.713 17.829 1.00 92.31 90 ASN A O 1
ATOM 736 N N . ALA A 1 91 ? -5.498 5.812 19.841 1.00 93.12 91 ALA A N 1
ATOM 737 C CA . ALA A 1 91 ? -4.138 5.838 19.303 1.00 93.12 91 ALA A CA 1
ATOM 738 C C . ALA A 1 91 ? -3.819 4.513 18.588 1.00 93.12 91 ALA A C 1
ATOM 740 O O . ALA A 1 91 ? -3.477 4.500 17.406 1.00 93.12 91 ALA A O 1
ATOM 741 N N . THR A 1 92 ? -4.079 3.387 19.259 1.00 94.38 92 THR A N 1
ATOM 742 C CA . THR A 1 92 ? -3.823 2.043 18.722 1.00 94.38 92 THR A CA 1
ATOM 743 C C . THR A 1 92 ? -4.576 1.781 17.419 1.00 94.38 92 THR A C 1
ATOM 745 O O . THR A 1 92 ? -4.012 1.220 16.477 1.00 94.38 92 THR A O 1
ATOM 748 N N . ILE A 1 93 ? -5.853 2.174 17.331 1.00 93.94 93 ILE A N 1
ATOM 749 C CA . ILE A 1 93 ? -6.627 1.967 16.102 1.00 93.94 93 ILE A CA 1
ATOM 750 C C . ILE A 1 93 ? -6.156 2.873 14.961 1.00 93.94 93 ILE A C 1
ATOM 752 O O . ILE A 1 93 ? -6.185 2.459 13.804 1.00 93.94 93 ILE A O 1
ATOM 756 N N . THR A 1 94 ? -5.689 4.084 15.272 1.00 92.56 94 THR A N 1
ATOM 757 C CA . THR A 1 94 ? -5.126 5.004 14.275 1.00 92.56 94 THR A CA 1
ATOM 758 C C . THR A 1 94 ? -3.828 4.441 13.692 1.00 92.56 94 THR A C 1
ATOM 760 O O . THR A 1 94 ? -3.671 4.434 12.471 1.00 92.56 94 THR A O 1
ATOM 763 N N . ASP A 1 95 ? -2.962 3.858 14.526 1.00 93.88 95 ASP A N 1
ATOM 764 C CA . ASP A 1 95 ? -1.749 3.164 14.072 1.00 93.88 95 ASP A CA 1
ATOM 765 C C . ASP A 1 95 ? -2.073 1.961 13.177 1.00 93.88 95 ASP A C 1
ATOM 767 O O . ASP A 1 95 ? -1.456 1.771 12.129 1.00 93.88 95 ASP A O 1
ATOM 771 N N . ILE A 1 96 ? -3.072 1.160 13.566 1.00 94.31 96 ILE A N 1
ATOM 772 C CA . ILE A 1 96 ? -3.552 0.011 12.785 1.00 94.31 96 ILE A CA 1
ATOM 773 C C . ILE A 1 96 ? -4.036 0.460 11.397 1.00 94.31 96 ILE A C 1
ATOM 775 O O . ILE A 1 96 ? -3.650 -0.141 10.391 1.00 94.31 96 ILE A O 1
ATOM 779 N N . ILE A 1 97 ? -4.827 1.538 11.324 1.00 93.19 97 ILE A N 1
ATOM 780 C CA . ILE A 1 97 ? -5.292 2.112 10.051 1.00 93.19 97 ILE A CA 1
ATOM 781 C C . ILE A 1 97 ? -4.107 2.611 9.225 1.00 93.19 97 ILE A C 1
ATOM 783 O O . ILE A 1 97 ? -4.028 2.296 8.041 1.00 93.19 97 ILE A O 1
ATOM 787 N N . SER A 1 98 ? -3.174 3.341 9.839 1.00 92.62 98 SER A N 1
ATOM 788 C CA . SER A 1 98 ? -1.994 3.873 9.155 1.00 92.62 98 SER A CA 1
ATOM 789 C C . SER A 1 98 ? -1.155 2.766 8.522 1.00 92.62 98 SER A C 1
ATOM 791 O O . SER A 1 98 ? -0.866 2.804 7.323 1.00 92.62 98 SER A O 1
ATOM 793 N N . ALA A 1 99 ? -0.853 1.716 9.287 1.00 93.94 99 ALA A N 1
ATOM 794 C CA . ALA A 1 99 ? -0.126 0.556 8.788 1.00 93.94 99 ALA A CA 1
ATOM 795 C C . ALA A 1 99 ? -0.886 -0.165 7.661 1.00 93.94 99 ALA A C 1
ATOM 797 O O . ALA A 1 99 ? -0.276 -0.587 6.679 1.00 93.94 99 ALA A O 1
ATOM 798 N N . LEU A 1 100 ? -2.214 -0.282 7.765 1.00 94.75 100 LEU A N 1
ATOM 799 C CA . LEU A 1 100 ? -3.034 -0.929 6.741 1.00 94.75 100 LEU A CA 1
ATOM 800 C C . LEU A 1 100 ? -3.040 -0.125 5.437 1.00 94.75 100 LEU A C 1
ATOM 802 O O . LEU A 1 100 ? -2.795 -0.686 4.371 1.00 94.75 100 LEU A O 1
ATOM 806 N N . VAL A 1 101 ? -3.302 1.179 5.509 1.00 93.69 101 VAL A N 1
ATOM 807 C CA . VAL A 1 101 ? -3.388 2.061 4.337 1.00 93.69 101 VAL A CA 1
ATOM 808 C C . VAL A 1 101 ? -2.044 2.137 3.614 1.00 93.69 101 VAL A C 1
ATOM 810 O O . VAL A 1 101 ? -1.987 1.918 2.406 1.00 93.69 101 VAL A O 1
ATOM 813 N N . THR A 1 102 ? -0.957 2.370 4.350 1.00 92.81 102 THR A N 1
ATOM 814 C CA . THR A 1 102 ? 0.387 2.501 3.764 1.00 92.81 102 THR A CA 1
ATOM 815 C C . THR A 1 102 ? 0.896 1.191 3.159 1.00 92.81 102 THR A C 1
ATOM 817 O O . THR A 1 102 ? 1.460 1.197 2.067 1.00 92.81 102 THR A O 1
ATOM 820 N N . SER A 1 103 ? 0.650 0.048 3.807 1.00 95.12 103 SER A N 1
ATOM 821 C CA . SER A 1 103 ? 1.154 -1.252 3.333 1.00 95.12 103 SER A CA 1
ATOM 822 C C . SER A 1 103 ? 0.380 -1.815 2.141 1.00 95.12 103 SER A C 1
ATOM 824 O O . SER A 1 103 ? 0.928 -2.606 1.369 1.00 95.12 103 SER A O 1
ATOM 826 N N . THR A 1 104 ? -0.890 -1.427 1.989 1.00 96.06 104 THR A N 1
ATOM 827 C CA . THR A 1 104 ? -1.786 -1.918 0.927 1.00 96.06 104 THR A CA 1
ATOM 828 C C . THR A 1 104 ? -1.794 -1.054 -0.331 1.00 96.06 104 THR A C 1
ATOM 830 O O . THR A 1 104 ? -2.480 -1.396 -1.298 1.00 96.06 104 THR A O 1
ATOM 833 N N . PHE A 1 105 ? -1.016 0.030 -0.350 1.00 96.94 105 PHE A N 1
ATOM 834 C CA . PHE A 1 105 ? -0.672 0.753 -1.567 1.00 96.94 105 PHE A CA 1
ATOM 835 C C . PHE A 1 105 ? 0.495 0.040 -2.258 1.00 96.94 105 PHE A C 1
ATOM 837 O O . PHE A 1 105 ? 1.649 0.140 -1.839 1.00 96.94 105 PHE A O 1
ATOM 844 N N . ILE A 1 106 ? 0.188 -0.755 -3.285 1.00 96.94 106 ILE A N 1
ATOM 845 C CA . ILE A 1 106 ? 1.149 -1.685 -3.890 1.00 96.94 106 ILE A CA 1
ATOM 846 C C . ILE A 1 106 ? 1.195 -1.575 -5.409 1.00 96.94 106 ILE A C 1
ATOM 848 O O . ILE A 1 106 ? 0.234 -1.179 -6.065 1.00 96.94 106 ILE A O 1
ATOM 852 N N . ILE A 1 107 ? 2.326 -1.982 -5.978 1.00 97.44 107 ILE A N 1
ATOM 853 C CA . ILE A 1 107 ? 2.506 -2.084 -7.423 1.00 97.44 107 ILE A CA 1
ATOM 854 C C . ILE A 1 107 ? 1.971 -3.448 -7.872 1.00 97.44 107 ILE A C 1
ATOM 856 O O . ILE A 1 107 ? 2.580 -4.483 -7.612 1.00 97.44 107 ILE A O 1
ATOM 860 N N . GLU A 1 108 ? 0.824 -3.447 -8.545 1.00 95.56 108 GLU A N 1
ATOM 861 C CA . GLU A 1 108 ? 0.205 -4.641 -9.125 1.00 95.56 108 GLU A CA 1
ATOM 862 C C . GLU A 1 108 ? 0.967 -5.115 -10.365 1.00 95.56 108 GLU A C 1
ATOM 864 O O . GLU A 1 108 ? 1.280 -6.295 -10.485 1.00 95.56 108 GLU A O 1
ATOM 869 N N . LYS A 1 109 ? 1.334 -4.185 -11.254 1.00 95.88 109 LYS A N 1
ATOM 870 C CA . LYS A 1 109 ? 2.165 -4.468 -12.429 1.00 95.88 109 LYS A CA 1
ATOM 871 C C . LYS A 1 109 ? 3.430 -3.629 -12.378 1.00 95.88 109 LYS A C 1
ATOM 873 O O . LYS A 1 109 ? 3.366 -2.407 -12.533 1.00 95.88 109 LYS A O 1
ATOM 878 N N . GLN A 1 110 ? 4.567 -4.289 -12.174 1.00 96.25 110 GLN A N 1
ATOM 879 C CA . GLN A 1 110 ? 5.871 -3.632 -12.102 1.00 96.25 110 GLN A CA 1
ATOM 880 C C . GLN A 1 110 ? 6.259 -2.999 -13.447 1.00 96.25 110 GLN A C 1
ATOM 882 O O . GLN A 1 110 ? 5.951 -3.568 -14.503 1.00 96.25 110 GLN A O 1
ATOM 887 N N . PRO A 1 111 ? 6.956 -1.847 -13.441 1.00 95.62 111 PRO A N 1
ATOM 888 C CA . PRO A 1 111 ? 7.626 -1.369 -14.639 1.00 95.62 111 PRO A CA 1
ATOM 889 C C . PRO A 1 111 ? 8.698 -2.383 -15.085 1.00 95.62 111 PRO A C 1
ATOM 891 O O . PRO A 1 111 ? 9.227 -3.132 -14.258 1.00 95.62 111 PRO A O 1
ATOM 894 N N . PRO A 1 112 ? 9.056 -2.417 -16.382 1.00 93.69 112 PRO A N 1
ATOM 895 C CA . PRO A 1 112 ? 10.161 -3.240 -16.864 1.00 93.69 112 PRO A CA 1
ATOM 896 C C . PRO A 1 112 ? 11.449 -2.972 -16.074 1.00 93.69 112 PRO A C 1
ATOM 898 O O . PRO A 1 112 ? 11.801 -1.819 -15.839 1.00 93.69 112 PRO A O 1
ATOM 901 N N . GLN A 1 113 ? 12.172 -4.031 -15.697 1.00 92.44 113 GLN A N 1
ATOM 902 C CA . GLN A 1 113 ? 13.404 -3.915 -14.901 1.00 92.44 113 GLN A CA 1
ATOM 903 C C . GLN A 1 113 ? 14.552 -3.247 -15.672 1.00 92.44 113 GLN A C 1
ATOM 905 O O . GLN A 1 113 ? 15.417 -2.611 -15.076 1.00 92.44 113 GLN A O 1
ATOM 910 N N . VAL A 1 114 ? 14.550 -3.375 -17.002 1.00 91.69 114 VAL A N 1
ATOM 911 C CA . VAL A 1 114 ? 15.510 -2.721 -17.892 1.00 91.69 114 VAL A CA 1
ATOM 912 C C . VAL A 1 114 ? 14.756 -1.708 -18.739 1.00 91.69 114 VAL A C 1
ATOM 914 O O . VAL A 1 114 ? 13.967 -2.067 -19.613 1.00 91.69 114 VAL A O 1
ATOM 917 N N . LEU A 1 115 ? 15.002 -0.428 -18.469 1.00 90.25 115 LEU A N 1
ATOM 918 C CA . LEU A 1 115 ? 14.383 0.685 -19.178 1.00 90.25 115 LEU A CA 1
ATOM 919 C C . LEU A 1 115 ? 15.401 1.356 -20.093 1.00 90.25 115 LEU A C 1
ATOM 921 O O . LEU A 1 115 ? 16.514 1.684 -19.682 1.00 90.25 115 LEU A O 1
ATOM 925 N N . LYS A 1 116 ? 14.989 1.618 -21.334 1.00 89.44 116 LYS A N 1
ATOM 926 C CA . LYS A 1 116 ? 15.732 2.468 -22.265 1.00 89.44 116 LYS A CA 1
ATOM 927 C C . LYS A 1 116 ? 15.121 3.867 -22.265 1.00 89.44 116 LYS A C 1
ATOM 929 O O . LYS A 1 116 ? 13.899 4.028 -22.236 1.00 89.44 116 LYS A O 1
ATOM 934 N N . THR A 1 117 ? 15.957 4.896 -22.328 1.00 89.25 117 THR A N 1
ATOM 935 C CA . THR A 1 117 ? 15.480 6.275 -22.474 1.00 89.25 117 THR A CA 1
ATOM 936 C C . THR A 1 117 ? 14.642 6.437 -23.745 1.00 89.25 117 THR A C 1
ATOM 938 O O . THR A 1 117 ? 14.845 5.735 -24.735 1.00 89.25 117 THR A O 1
ATOM 941 N N . GLN A 1 118 ? 13.671 7.351 -23.700 1.00 88.56 118 GLN A N 1
ATOM 942 C CA . GLN A 1 118 ? 12.730 7.642 -24.793 1.00 88.56 118 GLN A CA 1
ATOM 943 C C . GLN A 1 118 ? 11.849 6.454 -25.218 1.00 88.56 118 GLN A C 1
ATOM 945 O O . GLN A 1 118 ? 11.174 6.519 -26.245 1.00 88.56 118 GLN A O 1
ATOM 950 N N . THR A 1 119 ? 11.823 5.372 -24.434 1.00 93.44 119 THR A N 1
ATOM 951 C CA . THR A 1 119 ? 10.891 4.263 -24.646 1.00 93.44 119 THR A CA 1
ATOM 952 C C . THR A 1 119 ? 9.710 4.369 -23.699 1.00 93.44 119 THR A C 1
ATOM 954 O O . THR A 1 119 ? 9.847 4.770 -22.539 1.00 93.44 119 THR A O 1
ATOM 957 N N . LYS A 1 120 ? 8.529 4.029 -24.220 1.00 94.62 120 LYS A N 1
ATOM 958 C CA . LYS A 1 120 ? 7.309 3.984 -23.424 1.00 94.62 120 LYS A CA 1
ATOM 959 C C . LYS A 1 120 ? 7.323 2.742 -22.544 1.00 94.62 120 LYS A C 1
ATOM 961 O O . LYS A 1 120 ? 7.632 1.652 -23.017 1.00 94.62 120 LYS A O 1
ATOM 966 N N . PHE A 1 121 ? 6.927 2.909 -21.294 1.00 96.50 121 PHE A N 1
ATOM 967 C CA . PHE A 1 121 ? 6.719 1.823 -20.356 1.00 96.50 121 PHE A CA 1
ATOM 968 C C . PHE A 1 121 ? 5.439 2.047 -19.555 1.00 96.50 121 PHE A C 1
ATOM 970 O O . PHE A 1 121 ? 4.865 3.141 -19.531 1.00 96.50 121 PHE A O 1
ATOM 977 N N . ALA A 1 122 ? 4.985 0.973 -18.919 1.00 96.62 122 ALA A N 1
ATOM 978 C CA . ALA A 1 122 ? 3.749 0.951 -18.167 1.00 96.62 122 ALA A CA 1
ATOM 979 C C . ALA A 1 122 ? 3.965 0.346 -16.782 1.00 96.62 122 ALA A C 1
ATOM 981 O O . ALA A 1 122 ? 4.845 -0.492 -16.601 1.00 96.62 122 ALA A O 1
ATOM 982 N N . ALA A 1 123 ? 3.137 0.766 -15.835 1.00 97.50 123 ALA A N 1
ATOM 983 C CA . ALA A 1 123 ? 3.041 0.198 -14.500 1.00 97.50 123 ALA A CA 1
ATOM 984 C C . ALA A 1 123 ? 1.601 0.344 -13.996 1.00 97.50 123 ALA A C 1
ATOM 986 O O . ALA A 1 123 ? 0.824 1.161 -14.501 1.00 97.50 123 ALA A O 1
ATOM 987 N N . THR A 1 124 ? 1.221 -0.452 -13.009 1.00 97.50 124 THR A N 1
ATOM 988 C CA . THR A 1 124 ? -0.106 -0.359 -12.392 1.00 97.50 124 THR A CA 1
ATOM 989 C C . THR A 1 124 ? 0.042 -0.414 -10.890 1.00 97.50 124 THR A C 1
ATOM 991 O O . THR A 1 124 ? 0.700 -1.309 -10.365 1.00 97.50 124 THR A O 1
ATOM 994 N N . VAL A 1 125 ? -0.553 0.563 -10.216 1.00 97.31 125 VAL A N 1
ATOM 995 C CA . VAL A 1 125 ? -0.569 0.672 -8.756 1.00 97.31 125 VAL A CA 1
ATOM 996 C C . VAL A 1 125 ? -2.002 0.476 -8.287 1.00 97.31 125 VAL A C 1
ATOM 998 O O . VAL A 1 125 ? -2.920 0.997 -8.915 1.00 97.31 125 VAL A O 1
ATOM 1001 N N . ARG A 1 126 ? -2.203 -0.259 -7.197 1.00 96.25 126 ARG A N 1
ATOM 1002 C CA . ARG A 1 126 ? -3.520 -0.588 -6.641 1.00 96.25 126 ARG A CA 1
ATOM 1003 C C . ARG A 1 126 ? -3.523 -0.308 -5.143 1.00 96.25 126 ARG A C 1
ATOM 1005 O O . ARG A 1 126 ? -2.542 -0.587 -4.457 1.00 96.25 126 ARG A O 1
ATOM 1012 N N . LEU A 1 127 ? -4.628 0.242 -4.643 1.00 96.25 127 LEU A N 1
ATOM 1013 C CA . LEU A 1 127 ? -4.885 0.392 -3.210 1.00 96.25 127 LEU A CA 1
ATOM 1014 C C . LEU A 1 127 ? -5.930 -0.644 -2.794 1.00 96.25 127 LEU A C 1
ATOM 1016 O O . LEU A 1 127 ? -7.109 -0.490 -3.115 1.00 96.25 127 LEU A O 1
ATOM 1020 N N . LEU A 1 128 ? -5.513 -1.685 -2.066 1.00 95.31 128 LEU A N 1
ATOM 1021 C CA . LEU A 1 128 ? -6.397 -2.820 -1.742 1.00 95.31 128 LEU A CA 1
ATOM 1022 C C . LEU A 1 128 ? -7.559 -2.445 -0.807 1.00 95.31 128 LEU A C 1
ATOM 1024 O O . LEU A 1 128 ? -8.558 -3.149 -0.758 1.00 95.31 128 LEU A O 1
ATOM 1028 N N . VAL A 1 129 ? -7.449 -1.337 -0.073 1.00 93.56 129 VAL A N 1
ATOM 1029 C CA . VAL A 1 129 ? -8.484 -0.859 0.866 1.00 93.56 129 VAL A CA 1
ATOM 1030 C C . VAL A 1 129 ? -9.323 0.303 0.326 1.00 93.56 129 VAL A C 1
ATOM 1032 O O . VAL A 1 129 ? -10.232 0.784 1.007 1.00 93.56 129 VAL A O 1
ATOM 1035 N N . GLY A 1 130 ? -9.046 0.766 -0.899 1.00 84.06 130 GLY A N 1
ATOM 1036 C CA . GLY A 1 130 ? -9.627 1.994 -1.455 1.00 84.06 130 GLY A CA 1
ATOM 1037 C C . GLY A 1 130 ? -11.147 1.952 -1.645 1.00 84.06 130 GLY A C 1
ATOM 1038 O O . GLY A 1 130 ? -11.815 2.984 -1.532 1.00 84.06 130 GLY A O 1
ATOM 1039 N N . GLY A 1 131 ? -11.706 0.759 -1.876 1.00 83.88 131 GLY A N 1
ATOM 1040 C CA . GLY A 1 131 ? -13.151 0.553 -1.973 1.00 83.88 131 GLY A CA 1
ATOM 1041 C C . GLY A 1 131 ? -13.870 0.829 -0.650 1.00 83.88 131 GLY A C 1
ATOM 1042 O O . GLY A 1 131 ? -14.792 1.637 -0.608 1.00 83.88 131 GLY A O 1
ATOM 1043 N N . LYS A 1 132 ? -13.416 0.208 0.447 1.00 86.69 132 LYS A N 1
ATOM 1044 C CA . LYS A 1 132 ? -14.095 0.252 1.758 1.00 86.69 132 LYS A CA 1
ATOM 1045 C C . LYS A 1 132 ? -13.811 1.506 2.580 1.00 86.69 132 LYS A C 1
ATOM 1047 O O . LYS A 1 132 ? -14.663 1.918 3.359 1.00 86.69 132 LYS A O 1
ATOM 1052 N N . LEU A 1 133 ? -12.652 2.136 2.392 1.00 83.56 133 LEU A N 1
ATOM 1053 C CA . LEU A 1 133 ? -12.295 3.383 3.081 1.00 83.56 133 LEU A CA 1
ATOM 1054 C C . LEU A 1 133 ? -12.819 4.648 2.377 1.00 83.56 133 LEU A C 1
ATOM 1056 O O . LEU A 1 133 ? -12.436 5.756 2.744 1.00 83.56 133 LEU A O 1
ATOM 1060 N N . ASN A 1 134 ? -13.694 4.499 1.374 1.00 82.50 134 ASN A N 1
ATOM 1061 C CA . ASN A 1 134 ? -14.290 5.594 0.597 1.00 82.50 134 ASN A CA 1
ATOM 1062 C C . ASN A 1 134 ? -13.280 6.517 -0.108 1.00 82.50 134 ASN A C 1
ATOM 1064 O O . ASN A 1 134 ? -13.635 7.619 -0.519 1.00 82.50 134 ASN A O 1
ATOM 1068 N N . VAL A 1 135 ? -12.041 6.061 -0.318 1.00 81.38 135 VAL A N 1
ATOM 1069 C CA . VAL A 1 135 ? -11.010 6.823 -1.048 1.00 81.38 135 VAL A CA 1
ATOM 1070 C C . VAL A 1 135 ? -11.437 7.060 -2.501 1.00 81.38 135 VAL A C 1
ATOM 1072 O O . VAL A 1 135 ? -11.126 8.088 -3.092 1.00 81.38 135 VAL A O 1
ATOM 1075 N N . HIS A 1 136 ? -12.228 6.144 -3.064 1.00 80.81 136 HIS A N 1
ATOM 1076 C CA . HIS A 1 136 ? -12.785 6.265 -4.410 1.00 80.81 136 HIS A CA 1
ATOM 1077 C C . HIS A 1 136 ? -13.745 7.454 -4.606 1.00 80.81 136 HIS A C 1
ATOM 1079 O O . HIS A 1 136 ? -14.020 7.801 -5.751 1.00 80.81 136 HIS A O 1
ATOM 1085 N N . MET A 1 137 ? -14.256 8.076 -3.534 1.00 83.50 137 MET A N 1
ATOM 1086 C CA . MET A 1 137 ? -15.147 9.242 -3.640 1.00 83.50 137 MET A CA 1
ATOM 1087 C C . MET A 1 137 ? -14.415 10.492 -4.140 1.00 83.50 137 MET A C 1
ATOM 1089 O O . MET A 1 137 ? -15.001 11.292 -4.859 1.00 83.50 137 MET A O 1
ATOM 1093 N N . ASN A 1 138 ? -13.133 10.628 -3.795 1.00 86.50 138 ASN A N 1
ATOM 1094 C CA . ASN A 1 138 ? -12.230 11.662 -4.297 1.00 86.50 138 ASN A CA 1
ATOM 1095 C C . ASN A 1 138 ? -10.926 10.972 -4.722 1.00 86.50 138 ASN A C 1
ATOM 1097 O O . ASN A 1 138 ? -9.964 10.965 -3.949 1.00 86.50 138 ASN A O 1
ATOM 1101 N N . PRO A 1 139 ? -10.900 10.329 -5.905 1.00 88.50 139 PRO A N 1
ATOM 1102 C CA . PRO A 1 139 ? -9.777 9.497 -6.307 1.00 88.50 139 PRO A CA 1
ATOM 1103 C C . PRO A 1 139 ? -8.488 10.327 -6.373 1.00 88.50 139 PRO A C 1
ATOM 1105 O O . PRO A 1 139 ? -8.440 11.327 -7.098 1.00 88.50 139 PRO A O 1
ATOM 1108 N N . PRO A 1 140 ? -7.435 9.938 -5.637 1.00 93.06 140 PRO A N 1
ATOM 1109 C CA . PRO A 1 140 ? -6.235 10.747 -5.562 1.00 93.06 140 PRO A CA 1
ATOM 1110 C C . PRO A 1 140 ? -5.380 10.613 -6.818 1.00 93.06 140 PRO A C 1
ATOM 1112 O O . PRO A 1 140 ? -5.481 9.656 -7.594 1.00 93.06 140 PRO A O 1
ATOM 1115 N N . GLN A 1 141 ? -4.498 11.590 -7.008 1.00 95.25 141 GLN A N 1
ATOM 1116 C CA . GLN A 1 141 ? -3.462 11.514 -8.023 1.00 95.25 141 GLN A CA 1
ATOM 1117 C C . GLN A 1 141 ? -2.261 10.733 -7.483 1.00 95.25 141 GLN A C 1
ATOM 1119 O O . GLN A 1 141 ? -1.803 10.956 -6.363 1.00 95.25 141 GLN A O 1
ATOM 1124 N N . VAL A 1 142 ? -1.740 9.827 -8.302 1.00 96.94 142 VAL A N 1
ATOM 1125 C CA . VAL A 1 142 ? -0.485 9.116 -8.076 1.00 96.94 142 VAL A CA 1
ATOM 1126 C C . VAL A 1 142 ? 0.584 9.730 -8.971 1.00 96.94 142 VAL A C 1
ATOM 1128 O O . VAL A 1 142 ? 0.378 9.879 -10.179 1.00 96.94 142 VAL A O 1
ATOM 1131 N N . LYS A 1 143 ? 1.734 10.064 -8.390 1.00 96.38 143 LYS A N 1
ATOM 1132 C CA . LYS A 1 143 ? 2.913 10.577 -9.085 1.00 96.38 143 LYS A CA 1
ATOM 1133 C C . LYS A 1 143 ? 4.019 9.526 -9.064 1.00 96.38 143 LYS A C 1
ATOM 1135 O O . LYS A 1 143 ? 4.373 9.017 -8.009 1.00 96.38 143 LYS A O 1
ATOM 1140 N N . ALA A 1 144 ? 4.567 9.227 -10.233 1.00 96.19 144 ALA A N 1
ATOM 1141 C CA . ALA A 1 144 ? 5.725 8.373 -10.426 1.00 96.19 144 ALA A CA 1
ATOM 1142 C C . ALA A 1 144 ? 6.993 9.232 -10.548 1.00 96.19 144 ALA A C 1
ATOM 1144 O O . ALA A 1 144 ? 7.046 10.189 -11.326 1.00 96.19 144 ALA A O 1
ATOM 1145 N N . THR A 1 145 ? 8.038 8.907 -9.804 1.00 94.44 145 THR A N 1
ATOM 1146 C CA . THR A 1 145 ? 9.346 9.572 -9.869 1.00 94.44 145 THR A CA 1
ATOM 1147 C C . THR A 1 145 ? 10.442 8.518 -9.935 1.00 94.44 145 THR A C 1
ATOM 1149 O O . THR A 1 145 ? 10.261 7.400 -9.469 1.00 94.44 145 THR A O 1
ATOM 1152 N N . ILE A 1 146 ? 11.572 8.829 -10.571 1.00 93.25 146 ILE A N 1
ATOM 1153 C CA . ILE A 1 146 ? 12.731 7.930 -10.580 1.00 93.25 146 ILE A CA 1
ATOM 1154 C C . ILE A 1 146 ? 13.763 8.429 -9.576 1.00 93.25 146 ILE A C 1
ATOM 1156 O O . ILE A 1 146 ? 14.138 9.604 -9.587 1.00 93.25 146 ILE A O 1
ATOM 1160 N N . ILE A 1 147 ? 14.221 7.527 -8.718 1.00 92.62 147 ILE A N 1
ATOM 1161 C CA . ILE A 1 147 ? 15.201 7.807 -7.668 1.00 92.62 147 ILE A CA 1
ATOM 1162 C C . ILE A 1 147 ? 16.325 6.768 -7.709 1.00 92.62 147 ILE A C 1
ATOM 1164 O O . ILE A 1 147 ? 16.137 5.647 -8.195 1.00 92.62 147 ILE A O 1
ATOM 1168 N N . SER A 1 148 ? 17.507 7.144 -7.231 1.00 90.69 148 SER A N 1
ATOM 1169 C CA . SER A 1 148 ? 18.658 6.242 -7.131 1.00 90.69 148 SER A CA 1
ATOM 1170 C C . SER A 1 148 ? 18.521 5.286 -5.945 1.00 90.69 148 SER A C 1
ATOM 1172 O O . SER A 1 148 ? 17.714 5.498 -5.038 1.00 90.69 148 SER A O 1
ATOM 1174 N N . GLU A 1 149 ? 19.347 4.239 -5.906 1.00 89.50 149 GLU A N 1
ATOM 1175 C CA . GLU A 1 149 ? 19.426 3.344 -4.745 1.00 89.50 149 GLU A CA 1
ATOM 1176 C C . GLU A 1 149 ? 19.762 4.094 -3.442 1.00 89.50 149 GLU A C 1
ATOM 1178 O O . GLU A 1 149 ? 19.194 3.794 -2.390 1.00 89.50 149 GLU A O 1
ATOM 1183 N N . GLN A 1 150 ? 20.655 5.087 -3.499 1.00 87.12 150 GLN A N 1
ATOM 1184 C CA . GLN A 1 150 ? 21.013 5.892 -2.329 1.00 87.12 150 GLN A CA 1
ATOM 1185 C C . GLN A 1 150 ? 19.821 6.716 -1.830 1.00 87.12 150 GLN A C 1
ATOM 1187 O O . GLN A 1 150 ? 19.545 6.702 -0.633 1.00 87.12 150 GLN A O 1
ATOM 1192 N N . GLN A 1 151 ? 19.086 7.360 -2.743 1.00 88.50 151 GLN A N 1
ATOM 1193 C CA . GLN A 1 151 ? 17.866 8.104 -2.417 1.00 88.50 151 GLN A CA 1
ATOM 1194 C C . GLN A 1 151 ? 16.773 7.185 -1.857 1.00 88.50 151 GLN A C 1
ATOM 1196 O O . GLN A 1 151 ? 16.088 7.531 -0.902 1.00 88.50 151 GLN A O 1
ATOM 1201 N N . ALA A 1 152 ? 16.627 5.973 -2.396 1.00 89.69 152 ALA A N 1
ATOM 1202 C CA . ALA A 1 152 ? 15.688 4.998 -1.848 1.00 89.69 152 ALA A CA 1
ATOM 1203 C C . ALA A 1 152 ? 16.062 4.600 -0.406 1.00 89.69 152 ALA A C 1
ATOM 1205 O O . ALA A 1 152 ? 15.196 4.538 0.466 1.00 89.69 152 ALA A O 1
ATOM 1206 N N . LYS A 1 153 ? 17.356 4.385 -0.126 1.00 89.50 153 LYS A N 1
ATOM 1207 C CA . LYS A 1 153 ? 17.853 4.083 1.227 1.00 89.50 153 LYS A CA 1
ATOM 1208 C C . LYS A 1 153 ? 17.666 5.252 2.201 1.00 89.50 153 LYS A C 1
ATOM 1210 O O . LYS A 1 153 ? 17.335 4.995 3.356 1.00 89.50 153 LYS A O 1
ATOM 1215 N N . SER A 1 154 ? 17.867 6.502 1.772 1.00 88.50 154 SER A N 1
ATOM 1216 C CA . SER A 1 154 ? 17.649 7.689 2.618 1.00 88.50 154 SER A CA 1
ATOM 1217 C C . SER A 1 154 ? 16.164 7.918 2.905 1.00 88.50 154 SER A C 1
ATOM 1219 O O . SER A 1 154 ? 15.797 8.192 4.048 1.00 88.50 154 SER A O 1
ATOM 1221 N N . LEU A 1 155 ? 15.292 7.708 1.911 1.00 87.62 155 LEU A N 1
ATOM 1222 C CA . LEU A 1 155 ? 13.838 7.792 2.085 1.00 87.62 155 LEU A CA 1
ATOM 1223 C C . LEU A 1 155 ? 13.319 6.777 3.108 1.00 87.62 155 LEU A C 1
ATOM 1225 O O . LEU A 1 155 ? 12.507 7.139 3.953 1.00 87.62 155 LEU A O 1
ATOM 1229 N N . LEU A 1 156 ? 13.830 5.541 3.105 1.00 86.75 156 LEU A N 1
ATOM 1230 C CA . LEU A 1 156 ? 13.466 4.531 4.111 1.00 86.75 156 LEU A CA 1
ATOM 1231 C C . LEU A 1 156 ? 13.902 4.904 5.540 1.00 86.75 156 LEU A C 1
ATOM 1233 O O . LEU A 1 156 ? 13.335 4.394 6.502 1.00 86.75 156 LEU A O 1
ATOM 1237 N N . LYS A 1 157 ? 14.892 5.793 5.688 1.00 86.19 157 LYS A N 1
ATOM 1238 C CA . LYS A 1 157 ? 15.342 6.335 6.980 1.00 86.19 157 LYS A CA 1
ATOM 1239 C C . LYS A 1 157 ? 14.640 7.641 7.369 1.00 86.19 157 LYS A C 1
ATOM 1241 O O . LYS A 1 157 ? 14.976 8.210 8.403 1.00 86.19 157 LYS A O 1
ATOM 1246 N N . ASN A 1 158 ? 13.681 8.115 6.567 1.00 77.25 158 ASN A N 1
ATOM 1247 C CA . ASN A 1 158 ? 13.032 9.422 6.714 1.00 77.25 158 ASN A CA 1
ATOM 1248 C C . ASN A 1 158 ? 14.013 10.613 6.721 1.00 77.25 158 ASN A C 1
ATOM 1250 O O . ASN A 1 158 ? 13.731 11.657 7.308 1.00 77.25 158 ASN A O 1
ATOM 1254 N N . GLU A 1 159 ? 15.157 10.493 6.044 1.00 73.31 159 GLU A N 1
ATOM 1255 C CA . GLU A 1 159 ? 16.035 11.639 5.799 1.00 73.31 159 GLU A CA 1
ATOM 1256 C C . GLU A 1 159 ? 15.395 12.516 4.706 1.00 73.31 159 GLU A C 1
ATOM 1258 O O . GLU A 1 159 ? 15.055 12.014 3.631 1.00 73.31 159 GLU A O 1
ATOM 1263 N N . ASN A 1 160 ? 15.190 13.813 4.983 1.00 59.56 160 ASN A N 1
ATOM 1264 C CA . ASN A 1 160 ? 14.470 14.776 4.129 1.00 59.56 160 ASN A CA 1
ATOM 1265 C C . ASN A 1 160 ? 15.130 14.971 2.745 1.00 59.56 160 ASN A C 1
ATOM 1267 O O . ASN A 1 160 ? 15.784 15.972 2.477 1.00 59.56 160 ASN A O 1
ATOM 1271 N N . THR A 1 161 ? 14.907 14.012 1.848 1.00 60.72 161 THR A N 1
ATOM 1272 C CA . THR A 1 161 ? 15.419 13.954 0.466 1.00 60.72 161 THR A CA 1
ATOM 1273 C C . THR A 1 161 ? 14.282 13.928 -0.565 1.00 60.72 161 THR A C 1
ATOM 1275 O O . THR A 1 161 ? 14.520 13.732 -1.752 1.00 60.72 161 THR A O 1
ATOM 1278 N N . ARG A 1 162 ? 13.033 14.195 -0.139 1.00 60.06 162 ARG A N 1
ATOM 1279 C CA . ARG A 1 162 ? 11.801 14.110 -0.961 1.00 60.06 162 ARG A CA 1
ATOM 1280 C C . ARG A 1 162 ? 11.817 14.939 -2.256 1.00 60.06 162 ARG A C 1
ATOM 1282 O O . ARG A 1 162 ? 11.034 14.661 -3.156 1.00 60.06 162 ARG A O 1
ATOM 1289 N N . ASN A 1 163 ? 12.693 15.939 -2.367 1.00 60.28 163 ASN A N 1
ATOM 1290 C CA . ASN A 1 163 ? 12.777 16.811 -3.543 1.00 60.28 163 ASN A CA 1
ATOM 1291 C C . ASN A 1 163 ? 13.899 16.435 -4.523 1.00 60.28 163 ASN A C 1
ATOM 1293 O O . ASN A 1 163 ? 13.997 17.041 -5.591 1.00 60.28 163 ASN A O 1
ATOM 1297 N N . GLU A 1 164 ? 14.729 15.443 -4.202 1.00 68.12 164 GLU A N 1
ATOM 1298 C CA . GLU A 1 164 ? 15.813 15.007 -5.076 1.00 68.12 164 GLU A CA 1
ATOM 1299 C C . GLU A 1 164 ? 15.359 13.800 -5.901 1.00 68.12 164 GLU A C 1
ATOM 1301 O O . GLU A 1 164 ? 15.284 12.676 -5.413 1.00 68.12 164 GLU A O 1
ATOM 1306 N N . CYS A 1 165 ? 15.049 14.026 -7.178 1.00 75.75 165 CYS A N 1
ATOM 1307 C CA . CYS A 1 165 ? 14.822 12.944 -8.135 1.00 75.75 165 CYS A CA 1
ATOM 1308 C C . CYS A 1 165 ? 16.072 12.726 -8.991 1.00 75.75 165 CYS A C 1
ATOM 1310 O O . CYS A 1 165 ? 16.762 13.671 -9.375 1.00 75.75 165 CYS A O 1
ATOM 1312 N N . SER A 1 166 ? 16.362 11.468 -9.314 1.00 81.50 166 SER A N 1
ATOM 1313 C CA . SER A 1 166 ? 17.509 11.092 -10.149 1.00 81.50 166 SER A CA 1
ATOM 1314 C C . SER A 1 166 ? 17.180 11.114 -11.643 1.00 81.50 166 SER A C 1
ATOM 1316 O O . SER A 1 166 ? 17.921 10.565 -12.449 1.00 81.50 166 SER A O 1
ATOM 1318 N N . GLY A 1 167 ? 16.062 11.712 -12.059 1.00 85.50 167 GLY A N 1
ATOM 1319 C CA . GLY A 1 167 ? 15.684 11.758 -13.468 1.00 85.50 167 GLY A CA 1
ATOM 1320 C C . GLY A 1 167 ? 14.284 12.299 -13.731 1.00 85.50 167 GLY A C 1
ATOM 1321 O O . GLY A 1 167 ? 13.520 12.603 -12.820 1.00 85.50 167 GLY A O 1
ATOM 1322 N N . GLU A 1 168 ? 13.950 12.404 -15.015 1.00 90.56 168 GLU A N 1
ATOM 1323 C CA . GLU A 1 168 ? 12.699 12.976 -15.516 1.00 90.56 168 GLU A CA 1
ATOM 1324 C C . GLU A 1 168 ? 11.894 11.893 -16.246 1.00 90.56 168 GLU A C 1
ATOM 1326 O O . GLU A 1 168 ? 12.308 11.403 -17.304 1.00 90.56 168 GLU A O 1
ATOM 1331 N N . ILE A 1 169 ? 10.733 11.536 -15.690 1.00 93.69 169 ILE A N 1
ATOM 1332 C CA . ILE A 1 169 ? 9.730 10.683 -16.338 1.00 93.69 169 ILE A CA 1
ATOM 1333 C C . ILE A 1 169 ? 8.628 11.589 -16.902 1.00 93.69 169 ILE A C 1
ATOM 1335 O O . ILE A 1 169 ? 8.065 12.410 -16.184 1.00 93.69 169 ILE A O 1
ATOM 1339 N N . LEU A 1 170 ? 8.302 11.427 -18.183 1.00 93.75 170 LEU A N 1
ATOM 1340 C CA . LEU A 1 170 ? 7.139 12.048 -18.819 1.00 93.75 170 LEU A CA 1
ATOM 1341 C C . LEU A 1 170 ? 5.874 11.222 -18.566 1.00 93.75 170 LEU A C 1
ATOM 1343 O O . LEU A 1 170 ? 5.955 9.998 -18.460 1.00 93.75 170 LEU A O 1
ATOM 1347 N N . ASN A 1 171 ? 4.709 11.880 -18.561 1.00 93.44 171 ASN A N 1
ATOM 1348 C CA . ASN A 1 171 ? 3.398 11.264 -18.295 1.00 93.44 171 ASN A CA 1
ATOM 1349 C C . ASN A 1 171 ? 3.374 10.495 -16.964 1.00 93.44 171 ASN A C 1
ATOM 1351 O O . ASN A 1 171 ? 2.860 9.382 -16.876 1.00 93.44 171 ASN A O 1
ATOM 1355 N N . ASN A 1 172 ? 3.992 11.084 -15.944 1.00 92.94 172 ASN A N 1
ATOM 1356 C CA . ASN A 1 172 ? 4.267 10.451 -14.665 1.00 92.94 172 ASN A CA 1
ATOM 1357 C C . ASN A 1 172 ? 3.185 10.690 -13.604 1.00 92.94 172 ASN A C 1
ATOM 1359 O O . ASN A 1 172 ? 3.370 10.276 -12.469 1.00 92.94 172 ASN A O 1
ATOM 1363 N N . CYS A 1 173 ? 2.072 11.336 -13.944 1.00 95.62 173 CYS A N 1
ATOM 1364 C CA . CYS A 1 173 ? 0.929 11.489 -13.050 1.00 95.62 173 CYS A CA 1
ATOM 1365 C C . CYS A 1 173 ? -0.280 10.735 -13.610 1.00 95.62 173 CYS A C 1
ATOM 1367 O O . CYS A 1 173 ? -0.575 10.837 -14.800 1.00 95.62 173 CYS A O 1
ATOM 1369 N N . CYS A 1 174 ? -0.995 10.015 -12.751 1.00 96.19 174 CYS A N 1
ATOM 1370 C CA . CYS A 1 174 ? -2.221 9.297 -13.093 1.00 96.19 174 CYS A CA 1
ATOM 1371 C C . CYS A 1 174 ? -3.214 9.434 -11.942 1.00 96.19 174 CYS A C 1
ATOM 1373 O O . CYS A 1 174 ? -2.837 9.267 -10.786 1.00 96.19 174 CYS A O 1
ATOM 1375 N N . VAL A 1 175 ? -4.476 9.731 -12.239 1.00 95.88 175 VAL A N 1
ATOM 1376 C CA . VAL A 1 175 ? -5.543 9.683 -11.229 1.00 95.88 175 VAL A CA 1
ATOM 1377 C C . VAL A 1 175 ? -5.945 8.223 -11.027 1.00 95.88 175 VAL A C 1
ATOM 1379 O O . VAL A 1 175 ? -5.919 7.444 -11.981 1.00 95.88 175 VAL A O 1
ATOM 1382 N N . MET A 1 176 ? -6.247 7.826 -9.791 1.00 95.50 176 MET A N 1
ATOM 1383 C CA . MET A 1 176 ? -6.766 6.485 -9.523 1.00 95.50 176 MET A CA 1
ATOM 1384 C C . MET A 1 176 ? -8.175 6.318 -10.108 1.00 95.50 176 MET A C 1
ATOM 1386 O O . MET A 1 176 ? -8.997 7.225 -10.059 1.00 95.50 176 MET A O 1
ATOM 1390 N N . GLU A 1 177 ? -8.478 5.135 -10.622 1.00 95.19 177 GLU A N 1
ATOM 1391 C CA . GLU A 1 177 ? -9.778 4.787 -11.191 1.00 95.19 177 GLU A CA 1
ATOM 1392 C C . GLU A 1 177 ? -10.407 3.663 -10.365 1.00 95.19 177 GLU A C 1
ATOM 1394 O O . GLU A 1 177 ? -9.734 2.691 -10.008 1.00 95.19 177 GLU A O 1
ATOM 1399 N N . TYR A 1 178 ? -11.693 3.811 -10.038 1.00 94.69 178 TYR A N 1
ATOM 1400 C CA . TYR A 1 178 ? -12.455 2.819 -9.286 1.00 94.69 178 TYR A CA 1
ATOM 1401 C C . TYR A 1 178 ? -13.336 1.989 -10.217 1.00 94.69 178 TYR A C 1
ATOM 1403 O O . TYR A 1 178 ? -14.232 2.512 -10.880 1.00 94.69 178 TYR A O 1
ATOM 1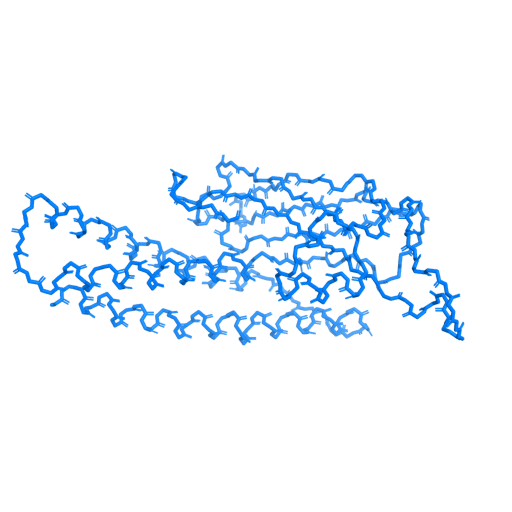411 N N . HIS A 1 179 ? -13.118 0.679 -10.227 1.00 93.00 179 HIS A N 1
ATOM 1412 C CA . HIS A 1 179 ? -13.936 -0.264 -10.979 1.00 93.00 179 HIS A CA 1
ATOM 1413 C C . HIS A 1 179 ? -15.002 -0.869 -10.062 1.00 93.00 179 HIS A C 1
ATOM 1415 O O . HIS A 1 179 ? -14.709 -1.727 -9.234 1.00 93.00 179 HIS A O 1
ATOM 1421 N N . GLN A 1 180 ? -16.257 -0.448 -10.231 1.00 87.94 180 GLN A N 1
ATOM 1422 C CA . GLN A 1 180 ? -17.365 -0.853 -9.352 1.00 87.94 180 GLN A CA 1
ATOM 1423 C C . GLN A 1 180 ? -17.637 -2.364 -9.356 1.00 87.94 180 GLN A C 1
ATOM 1425 O O . GLN A 1 180 ? -17.971 -2.924 -8.319 1.00 87.94 180 GLN A O 1
ATOM 1430 N N . ALA A 1 181 ? -17.473 -3.034 -10.502 1.00 89.75 181 ALA A N 1
ATOM 1431 C CA . ALA A 1 181 ? -17.744 -4.468 -10.626 1.00 89.75 181 ALA A CA 1
ATOM 1432 C C . ALA A 1 181 ? -16.779 -5.337 -9.802 1.00 89.75 181 ALA A C 1
ATOM 1434 O O . ALA A 1 181 ? -17.166 -6.388 -9.302 1.00 89.75 181 ALA A O 1
ATOM 1435 N N . THR A 1 182 ? -15.527 -4.899 -9.668 1.00 88.62 182 THR A N 1
ATOM 1436 C CA . THR A 1 182 ? -14.449 -5.634 -8.990 1.00 88.62 182 THR A CA 1
ATOM 1437 C C . THR A 1 182 ? -14.059 -5.004 -7.651 1.00 88.62 182 THR A C 1
ATOM 1439 O O . THR A 1 182 ? -13.274 -5.580 -6.906 1.00 88.62 182 THR A O 1
ATOM 1442 N N . GLY A 1 183 ? -14.568 -3.809 -7.340 1.00 89.06 183 GLY A N 1
ATOM 1443 C CA . GLY A 1 183 ? -14.197 -3.037 -6.155 1.00 89.06 183 GLY A CA 1
ATOM 1444 C C . GLY A 1 183 ? -12.766 -2.490 -6.189 1.00 89.06 183 GLY A C 1
ATOM 1445 O O . GLY A 1 183 ? -12.239 -2.087 -5.156 1.00 89.06 183 GLY A O 1
ATOM 1446 N N . THR A 1 184 ? -12.099 -2.490 -7.345 1.00 92.69 184 THR A N 1
ATOM 1447 C CA . THR A 1 184 ? -10.658 -2.210 -7.432 1.00 92.69 184 THR A CA 1
ATOM 1448 C C . THR A 1 184 ? -10.382 -0.732 -7.651 1.00 92.69 184 THR A C 1
ATOM 1450 O O . THR A 1 184 ? -10.889 -0.146 -8.606 1.00 92.69 184 THR A O 1
ATOM 1453 N N . LEU A 1 185 ? -9.538 -0.143 -6.801 1.00 95.25 185 LEU A N 1
ATOM 1454 C CA . LEU A 1 185 ? -9.026 1.217 -6.967 1.00 95.25 185 LEU A CA 1
ATOM 1455 C C . LEU A 1 185 ? -7.573 1.166 -7.453 1.00 95.25 185 LEU A C 1
ATOM 1457 O O . LEU A 1 185 ? -6.683 0.744 -6.710 1.00 95.25 185 LEU A O 1
ATOM 1461 N N . SER A 1 186 ? -7.328 1.598 -8.689 1.00 96.56 186 SER A N 1
ATOM 1462 C CA . SER A 1 186 ? -6.033 1.420 -9.362 1.00 96.56 186 SER A CA 1
ATOM 1463 C C . SER A 1 186 ? -5.642 2.604 -10.245 1.00 96.56 186 SER A C 1
ATOM 1465 O O . SER A 1 186 ? -6.492 3.186 -10.908 1.00 96.56 186 SER A O 1
ATOM 1467 N N . ALA A 1 187 ? -4.352 2.934 -10.305 1.00 97.19 187 ALA A N 1
ATOM 1468 C CA . ALA A 1 187 ? -3.777 3.898 -11.241 1.00 97.19 187 ALA A CA 1
ATOM 1469 C C . ALA A 1 187 ? -3.020 3.167 -12.360 1.00 97.19 187 ALA A C 1
ATOM 1471 O O . ALA A 1 187 ? -2.030 2.471 -12.111 1.00 97.19 187 ALA A O 1
ATOM 1472 N N . HIS A 1 188 ? -3.474 3.350 -13.602 1.00 97.31 188 HIS A N 1
ATOM 1473 C CA . HIS A 1 188 ? -2.918 2.698 -14.786 1.00 97.31 188 HIS A CA 1
ATOM 1474 C C . HIS A 1 188 ? -1.995 3.637 -15.565 1.00 97.31 188 HIS A C 1
ATOM 1476 O O . HIS A 1 188 ? -2.416 4.377 -16.456 1.00 97.31 188 HIS A O 1
ATOM 1482 N N . PHE A 1 189 ? -0.697 3.541 -15.310 1.00 97.50 189 PHE A N 1
ATOM 1483 C CA . PHE A 1 189 ? 0.303 4.263 -16.081 1.00 97.50 189 PHE A CA 1
ATOM 1484 C C . PHE A 1 189 ? 0.590 3.510 -17.380 1.00 97.50 189 PHE A C 1
ATOM 1486 O O . PHE A 1 189 ? 1.275 2.493 -17.364 1.00 97.50 189 PHE A O 1
ATOM 1493 N N . ARG A 1 190 ? 0.062 3.979 -18.517 1.00 94.75 190 ARG A N 1
ATOM 1494 C CA . ARG A 1 190 ? 0.190 3.271 -19.812 1.00 94.75 190 ARG A CA 1
ATOM 1495 C C . ARG A 1 190 ? 1.323 3.780 -20.706 1.00 94.75 190 ARG A C 1
ATOM 1497 O O . ARG A 1 190 ? 1.817 3.035 -21.542 1.00 94.75 190 ARG A O 1
ATOM 1504 N N . ASN A 1 191 ? 1.696 5.052 -20.560 1.00 94.00 191 ASN A N 1
ATOM 1505 C CA . ASN A 1 191 ? 2.542 5.775 -21.517 1.00 94.00 191 ASN A CA 1
ATOM 1506 C C . ASN A 1 191 ? 3.662 6.579 -20.835 1.00 94.00 191 ASN A C 1
ATOM 1508 O O . ASN A 1 191 ? 4.028 7.652 -21.328 1.00 94.00 191 ASN A O 1
ATOM 1512 N N . MET A 1 192 ? 4.187 6.099 -19.704 1.00 96.81 192 MET A N 1
ATOM 1513 C CA . MET A 1 192 ? 5.336 6.746 -19.065 1.00 96.81 192 MET A CA 1
ATOM 1514 C C . MET A 1 192 ? 6.562 6.644 -19.968 1.00 96.81 192 MET A C 1
ATOM 1516 O O . MET A 1 192 ? 6.717 5.662 -20.689 1.00 96.81 192 MET A O 1
ATOM 1520 N N . SER A 1 193 ? 7.444 7.642 -19.943 1.00 95.44 193 SER A N 1
ATOM 1521 C CA . SER A 1 193 ? 8.689 7.608 -20.723 1.00 95.44 193 SER A CA 1
ATOM 1522 C C . SER A 1 193 ? 9.830 8.266 -19.964 1.00 95.44 193 SER A C 1
ATOM 1524 O O . SER A 1 193 ? 9.728 9.427 -19.573 1.00 95.44 193 SER A O 1
ATOM 1526 N N . LEU A 1 194 ? 10.944 7.552 -19.804 1.00 94.00 194 LEU A N 1
ATOM 1527 C CA . LEU A 1 194 ? 12.142 8.086 -19.159 1.00 94.00 194 LEU A CA 1
ATOM 1528 C C . LEU A 1 194 ? 12.878 9.011 -20.136 1.00 94.00 194 LEU A C 1
ATOM 1530 O O . LEU A 1 194 ? 13.430 8.553 -21.137 1.00 94.00 194 LEU A O 1
ATOM 1534 N N . LYS A 1 195 ? 12.873 10.318 -19.868 1.00 91.81 195 LYS A N 1
ATOM 1535 C CA . LYS A 1 195 ? 13.487 11.332 -20.739 1.00 91.81 195 LYS A CA 1
ATOM 1536 C C . LYS A 1 195 ? 14.951 11.570 -20.393 1.00 91.81 195 LYS A C 1
ATOM 1538 O O . LYS A 1 195 ? 15.784 11.627 -21.294 1.00 91.81 195 LYS A O 1
ATOM 1543 N N . ARG A 1 196 ? 15.263 11.708 -19.103 1.00 88.69 196 ARG A N 1
ATOM 1544 C CA . ARG A 1 196 ? 16.622 11.944 -18.593 1.00 88.69 196 ARG A CA 1
ATOM 1545 C C . ARG A 1 196 ? 16.847 11.170 -17.307 1.00 88.69 196 ARG A C 1
ATOM 1547 O O . ARG A 1 196 ? 15.908 10.969 -16.544 1.00 88.69 196 ARG A O 1
ATOM 1554 N N . ILE A 1 197 ? 18.095 10.784 -17.076 1.00 87.50 197 ILE A N 1
ATOM 1555 C CA . ILE A 1 197 ? 18.544 10.177 -15.829 1.00 87.50 197 ILE A CA 1
ATOM 1556 C C . ILE A 1 197 ? 19.867 10.824 -15.426 1.00 87.50 197 ILE A C 1
ATOM 1558 O O . ILE A 1 197 ? 20.769 10.974 -16.251 1.00 87.50 197 ILE A O 1
ATOM 1562 N N . THR A 1 198 ? 19.939 11.259 -14.179 1.00 84.19 198 THR A N 1
ATOM 1563 C CA . THR A 1 198 ? 21.111 11.854 -13.549 1.00 84.19 198 THR A CA 1
ATOM 1564 C C . THR A 1 198 ? 21.854 10.749 -12.816 1.00 84.19 198 THR A C 1
ATOM 1566 O O . THR A 1 198 ? 21.247 9.941 -12.115 1.00 84.19 198 THR A O 1
ATOM 1569 N N . ARG A 1 199 ? 23.172 10.708 -12.990 1.00 79.31 199 ARG A N 1
ATOM 1570 C CA . ARG A 1 199 ? 24.059 9.728 -12.362 1.00 79.31 199 ARG A CA 1
ATOM 1571 C C . ARG A 1 199 ? 25.122 10.462 -11.567 1.00 79.31 199 ARG A C 1
ATOM 1573 O O . ARG A 1 199 ? 25.454 11.596 -11.908 1.00 79.31 199 ARG A O 1
ATOM 1580 N N . ALA A 1 200 ? 25.622 9.834 -10.510 1.00 69.88 200 ALA A N 1
ATOM 1581 C CA . ALA A 1 200 ? 26.703 10.412 -9.725 1.00 69.88 200 ALA A CA 1
ATOM 1582 C C . ALA A 1 200 ? 27.977 10.540 -10.578 1.00 69.88 200 ALA A C 1
ATOM 1584 O O . ALA A 1 200 ? 28.261 9.689 -11.426 1.00 69.88 200 ALA A O 1
ATOM 1585 N N . ASP A 1 201 ? 28.735 11.612 -10.345 1.00 61.34 201 ASP A N 1
ATOM 1586 C CA . ASP A 1 201 ? 30.002 11.859 -11.028 1.00 61.34 201 ASP A CA 1
ATOM 1587 C C . ASP A 1 201 ? 31.025 10.807 -10.584 1.00 61.34 201 ASP A C 1
ATOM 1589 O O . ASP A 1 201 ? 31.338 10.664 -9.397 1.00 61.34 201 ASP A O 1
ATOM 1593 N N . ARG A 1 202 ? 31.500 10.000 -11.530 1.00 61.31 202 ARG A N 1
ATOM 1594 C CA . ARG A 1 202 ? 32.255 8.783 -11.217 1.00 61.31 202 ARG A CA 1
ATOM 1595 C C . ARG A 1 202 ? 33.696 9.104 -10.839 1.00 61.31 202 ARG A C 1
ATOM 1597 O O . ARG A 1 202 ? 34.438 9.680 -11.629 1.00 61.31 202 ARG A O 1
ATOM 1604 N N . ARG A 1 203 ? 34.136 8.608 -9.681 1.00 54.59 203 ARG A N 1
ATOM 1605 C CA . ARG A 1 203 ? 35.557 8.404 -9.350 1.00 54.59 203 ARG A CA 1
ATOM 1606 C C . ARG A 1 203 ? 35.786 6.911 -9.073 1.00 54.59 203 ARG A C 1
ATOM 1608 O O . ARG A 1 203 ? 35.871 6.519 -7.917 1.00 54.59 203 ARG A O 1
ATOM 1615 N N . GLY A 1 204 ? 35.809 6.056 -10.102 1.00 60.38 204 GLY A N 1
ATOM 1616 C CA . GLY A 1 204 ? 35.999 4.608 -9.905 1.00 60.38 204 GLY A CA 1
ATOM 1617 C C . GLY A 1 204 ? 35.713 3.721 -11.124 1.00 60.38 204 GLY A C 1
ATOM 1618 O O . GLY A 1 204 ? 35.384 4.219 -12.198 1.00 60.38 204 GLY A O 1
ATOM 1619 N N . ALA A 1 205 ? 35.848 2.402 -10.931 1.00 57.31 205 ALA A N 1
ATOM 1620 C CA . ALA A 1 205 ? 35.765 1.347 -11.953 1.00 57.31 205 ALA A CA 1
ATOM 1621 C C . ALA A 1 205 ? 34.360 0.717 -12.139 1.00 57.31 205 ALA A C 1
ATOM 1623 O O . ALA A 1 205 ? 34.244 -0.328 -12.772 1.00 57.31 205 ALA A O 1
ATOM 1624 N N . GLU A 1 206 ? 33.298 1.314 -11.591 1.00 59.34 206 GLU A N 1
ATOM 1625 C CA . GLU A 1 206 ? 31.932 0.768 -11.674 1.00 59.34 206 GLU A CA 1
ATOM 1626 C C . GLU A 1 206 ? 31.313 0.961 -13.069 1.00 59.34 206 GLU A C 1
ATOM 1628 O O . GLU A 1 206 ? 31.409 2.034 -13.679 1.00 59.34 206 GLU A O 1
ATOM 1633 N N . SER A 1 207 ? 30.645 -0.071 -13.594 1.00 66.06 207 SER A N 1
ATOM 1634 C CA . SER A 1 207 ? 30.023 -0.023 -14.923 1.00 66.06 207 SER A CA 1
ATOM 1635 C C . SER A 1 207 ? 28.723 0.792 -14.915 1.00 66.06 207 SER A C 1
ATOM 1637 O O . SER A 1 207 ? 27.970 0.821 -13.949 1.00 66.06 207 SER A O 1
ATOM 1639 N N . VAL A 1 208 ? 28.399 1.458 -16.030 1.00 67.19 208 VAL A N 1
ATOM 1640 C CA . VAL A 1 208 ? 27.082 2.096 -16.274 1.00 67.19 208 VAL A CA 1
ATOM 1641 C C . VAL A 1 208 ? 25.919 1.121 -16.099 1.00 67.19 208 VAL A C 1
ATOM 1643 O O . VAL A 1 208 ? 24.821 1.529 -15.725 1.00 67.19 208 VAL A O 1
ATOM 1646 N N . THR A 1 209 ? 26.151 -0.158 -16.367 1.00 74.38 209 THR A N 1
ATOM 1647 C CA . THR A 1 209 ? 25.118 -1.195 -16.339 1.00 74.38 209 THR A CA 1
ATOM 1648 C C . THR A 1 209 ? 24.787 -1.701 -14.937 1.00 74.38 209 THR A C 1
ATOM 1650 O O . THR A 1 209 ? 23.847 -2.475 -14.797 1.00 74.38 209 THR A O 1
ATOM 1653 N N . GLU A 1 210 ? 25.547 -1.306 -13.915 1.00 80.81 210 GLU A N 1
ATOM 1654 C CA . GLU A 1 210 ? 25.397 -1.820 -12.546 1.00 80.81 210 GLU A CA 1
ATOM 1655 C C . GLU A 1 210 ? 24.593 -0.88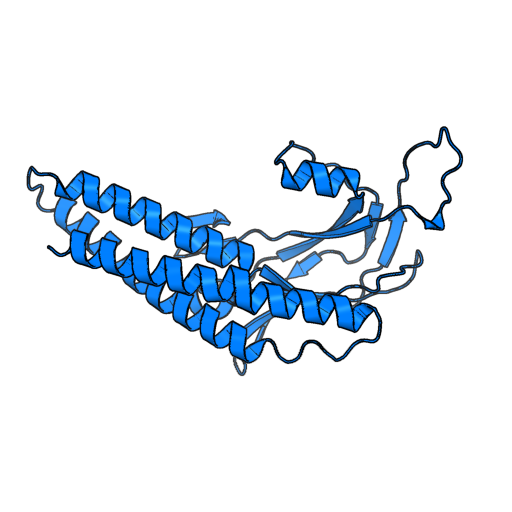0 -11.640 1.00 80.81 210 GLU A C 1
ATOM 1657 O O . GLU A 1 210 ? 24.058 -1.320 -10.622 1.00 80.81 210 GLU A O 1
ATOM 1662 N N . GLU A 1 211 ? 24.450 0.392 -12.027 1.00 84.94 211 GLU A N 1
ATOM 1663 C CA . GLU A 1 211 ? 23.669 1.373 -11.272 1.00 84.94 211 GLU A CA 1
ATOM 1664 C C . GLU A 1 211 ? 22.173 1.037 -11.298 1.00 84.94 211 GLU A C 1
ATOM 1666 O O . GLU A 1 211 ? 21.547 0.935 -12.359 1.00 84.94 211 GLU A O 1
ATOM 1671 N N . LYS A 1 212 ? 21.582 0.920 -10.105 1.00 89.69 212 LYS A N 1
ATOM 1672 C CA . LYS A 1 212 ? 20.162 0.620 -9.919 1.00 89.69 212 LYS A CA 1
ATOM 1673 C C . LYS A 1 212 ? 19.376 1.870 -9.553 1.00 89.69 212 LYS A C 1
ATOM 1675 O O . LYS A 1 212 ? 19.775 2.677 -8.713 1.00 89.69 212 LYS A O 1
ATOM 1680 N N . PHE A 1 213 ? 18.202 1.963 -10.157 1.00 92.50 213 PHE A N 1
ATOM 1681 C CA . PHE A 1 213 ? 17.207 2.991 -9.894 1.00 92.50 213 PHE A CA 1
ATOM 1682 C C . PHE A 1 213 ? 15.881 2.318 -9.572 1.00 92.50 213 PHE A C 1
ATOM 1684 O O . PHE A 1 213 ? 15.645 1.172 -9.958 1.00 92.50 213 PHE A O 1
ATOM 1691 N N . THR A 1 214 ? 15.005 3.038 -8.885 1.00 93.81 214 THR A N 1
ATOM 1692 C CA . THR A 1 214 ? 13.638 2.590 -8.627 1.00 93.81 214 THR A CA 1
ATOM 1693 C C . THR A 1 214 ? 12.645 3.668 -9.036 1.00 93.81 214 THR A C 1
ATOM 1695 O O . THR A 1 214 ? 12.942 4.863 -8.966 1.00 93.81 214 THR A O 1
ATOM 1698 N N . VAL A 1 215 ? 11.473 3.235 -9.501 1.00 95.38 215 VAL A N 1
ATOM 1699 C CA . VAL A 1 215 ? 10.340 4.127 -9.745 1.00 95.38 215 VAL A CA 1
ATOM 1700 C C . VAL A 1 215 ? 9.516 4.174 -8.465 1.00 95.38 215 VAL A C 1
ATOM 1702 O O . VAL A 1 215 ? 8.885 3.190 -8.085 1.00 95.38 215 VAL A O 1
ATOM 1705 N N . LEU A 1 216 ? 9.554 5.316 -7.796 1.00 95.31 216 LEU A N 1
ATOM 1706 C CA . LEU A 1 216 ? 8.766 5.613 -6.615 1.00 95.31 216 LEU A CA 1
ATOM 1707 C C . LEU A 1 216 ? 7.377 6.095 -7.049 1.00 95.31 216 LEU A C 1
ATOM 1709 O O . LEU A 1 216 ? 7.265 7.000 -7.873 1.00 95.31 216 LEU A O 1
ATOM 1713 N N . PHE A 1 217 ? 6.328 5.493 -6.494 1.00 96.75 217 PHE A N 1
ATOM 1714 C CA . PHE A 1 217 ? 4.950 5.943 -6.665 1.00 96.75 217 PHE A CA 1
ATOM 1715 C C . PHE A 1 217 ? 4.467 6.552 -5.355 1.00 96.75 217 PHE A C 1
ATOM 1717 O O . PHE A 1 217 ? 4.496 5.890 -4.321 1.00 96.75 217 PHE A O 1
ATOM 1724 N N . GLU A 1 218 ? 4.008 7.795 -5.413 1.00 94.56 218 GLU A N 1
ATOM 1725 C CA . GLU A 1 218 ? 3.508 8.544 -4.262 1.00 94.56 218 GLU A CA 1
ATOM 1726 C C . GLU A 1 218 ? 2.096 9.037 -4.541 1.00 94.56 218 GLU A C 1
ATOM 1728 O O . GLU A 1 218 ? 1.760 9.421 -5.662 1.00 94.56 218 GLU A O 1
ATOM 1733 N N . SER A 1 219 ? 1.262 9.038 -3.512 1.00 94.06 219 SER A N 1
ATOM 1734 C CA . SER A 1 219 ? -0.081 9.593 -3.556 1.00 94.06 219 SER A CA 1
ATOM 1735 C C . SER A 1 219 ? -0.422 10.139 -2.181 1.00 94.06 219 SER A C 1
ATOM 1737 O O . SER A 1 219 ? 0.126 9.663 -1.191 1.00 94.06 219 SER A O 1
ATOM 1739 N N . GLN A 1 220 ? -1.311 11.125 -2.141 1.00 91.81 220 GLN A N 1
ATOM 1740 C CA . GLN A 1 220 ? -1.826 11.687 -0.902 1.00 91.81 220 GLN A CA 1
ATOM 1741 C C . GLN A 1 220 ? -3.349 11.675 -0.957 1.00 91.81 220 GLN A C 1
ATOM 1743 O O . GLN A 1 220 ? -3.937 12.100 -1.957 1.00 91.81 220 GLN A O 1
ATOM 1748 N N . PHE A 1 221 ? -3.992 11.192 0.100 1.00 90.06 221 PHE A N 1
ATOM 1749 C CA . PHE A 1 221 ? -5.447 11.150 0.189 1.00 90.06 221 PHE A CA 1
ATOM 1750 C C . PHE A 1 221 ? -5.940 11.213 1.624 1.00 90.06 221 PHE A C 1
ATOM 1752 O O . PHE A 1 221 ? -5.208 11.004 2.587 1.00 90.06 221 PHE A O 1
ATOM 1759 N N . SER A 1 222 ? -7.227 11.506 1.761 1.00 87.44 222 SER A N 1
ATOM 1760 C CA . SER A 1 222 ? -7.883 11.583 3.056 1.00 87.44 222 SER A CA 1
ATOM 1761 C C . SER A 1 222 ? -8.894 10.459 3.232 1.00 87.44 222 SER A C 1
ATOM 1763 O O . SER A 1 222 ? -9.588 10.074 2.292 1.00 87.44 222 SER A O 1
ATOM 1765 N N . VAL A 1 223 ? -8.989 9.942 4.454 1.00 84.44 223 VAL A N 1
ATOM 1766 C CA . VAL A 1 223 ? -9.920 8.881 4.848 1.00 84.44 223 VAL A CA 1
ATOM 1767 C C . VAL A 1 223 ? -10.834 9.403 5.956 1.00 84.44 223 VAL A C 1
ATOM 1769 O O . VAL A 1 223 ? -10.391 10.109 6.861 1.00 84.44 223 VAL A O 1
ATOM 1772 N N . GLY A 1 224 ? -12.120 9.045 5.885 1.00 70.81 224 GLY A N 1
ATOM 1773 C CA . GLY A 1 224 ? -13.110 9.375 6.914 1.00 70.81 224 GLY A CA 1
ATOM 1774 C C . GLY A 1 224 ? -13.425 10.861 7.019 1.00 70.81 224 GLY A C 1
ATOM 1775 O O . GLY A 1 224 ? -13.171 11.458 8.055 1.00 70.81 224 GLY A O 1
ATOM 1776 N N . SER A 1 225 ? -13.966 11.460 5.955 1.00 72.88 225 SER A N 1
ATOM 1777 C CA . SER A 1 225 ? -14.384 12.873 5.951 1.00 72.88 225 SER A CA 1
ATOM 1778 C C . SER A 1 225 ? -13.266 13.853 6.346 1.00 72.88 225 SER A C 1
ATOM 1780 O O . SER A 1 225 ? -13.509 14.819 7.062 1.00 72.88 225 SER A O 1
ATOM 1782 N N . ASN A 1 226 ? -12.044 13.605 5.865 1.00 71.38 226 ASN A N 1
ATOM 1783 C CA . ASN A 1 226 ? -10.831 14.387 6.147 1.00 71.38 226 ASN A CA 1
ATOM 1784 C C . ASN A 1 226 ? -10.283 14.298 7.581 1.00 71.38 226 ASN A C 1
ATOM 1786 O O . ASN A 1 226 ? -9.439 15.108 7.952 1.00 71.38 226 ASN A O 1
ATOM 1790 N N . GLU A 1 227 ? -10.689 13.301 8.373 1.00 74.38 227 GLU A N 1
ATOM 1791 C CA . GLU A 1 227 ? -10.097 13.081 9.700 1.00 74.38 227 GLU A CA 1
ATOM 1792 C C . GLU A 1 227 ? -8.638 12.615 9.645 1.00 74.38 227 GLU A C 1
ATOM 1794 O O . GLU A 1 227 ? -7.844 12.976 10.511 1.00 74.38 227 GLU A O 1
ATOM 1799 N N . LEU A 1 228 ? -8.296 11.774 8.667 1.00 81.19 228 LEU A N 1
ATOM 1800 C CA . LEU A 1 228 ? -6.964 11.192 8.523 1.00 81.19 228 LEU A CA 1
ATOM 1801 C C . LEU A 1 228 ? -6.429 11.494 7.128 1.00 81.19 228 LEU A C 1
ATOM 1803 O O . LEU A 1 228 ? -7.119 11.242 6.141 1.00 81.19 228 LEU A O 1
ATOM 1807 N N . VAL A 1 229 ? -5.206 12.015 7.051 1.00 86.38 229 VAL A N 1
ATOM 1808 C CA . VAL A 1 229 ? -4.497 12.285 5.795 1.00 86.38 229 VAL A CA 1
ATOM 1809 C C . VAL A 1 229 ? -3.295 11.354 5.722 1.00 86.38 229 VAL A C 1
ATOM 1811 O O . VAL A 1 229 ? -2.506 11.305 6.666 1.00 86.38 229 VAL A O 1
ATOM 1814 N N . PHE A 1 230 ? -3.187 10.630 4.613 1.00 85.25 230 PHE A N 1
ATOM 1815 C CA . PHE A 1 230 ? -2.106 9.702 4.294 1.00 85.25 230 PHE A CA 1
ATOM 1816 C C . PHE A 1 230 ? -1.363 10.180 3.055 1.00 85.25 230 PHE A C 1
ATOM 1818 O O . PHE A 1 230 ? -2.041 10.725 2.151 1.00 85.25 230 PHE A O 1
#